Protein AF-A0A382QCU6-F1 (afdb_monomer_lite)

Foldseek 3Di:
DKAKAWEWEDAPNATATWIKMKDDQDDVLVVQLCVVVVVQDDPPPDSHHYGHDAPQVNLVSSCVSPVLMAMEGELQLDLHRHQLHVPRHDLDVCSRNPPCVLSHLAYENPLQGDPLLQVLAVNRVNHHYFYAQPDPDPLSHPLKGWDAPWPPHSVTVSCCSNVLACNGRQEMEHADNLQPQQNFKADVVVPGGDQLVVCVVVVQADPVPRDGIRHGSNNSSVVSGPHDRPPDPPDVSHHDYAYFDFLLQLLCLLQVHHSPDPNSVVLVVLCCVQPNDRCCVLPPDALVVSVVSVRNSSSQSSVCRRVVVWDWAGHRDRHGIDIHSDDPVRNVD

Organism: NCBI:txid408172

Secondary structure (DSSP, 8-state):
-EEEEEEEEEETTEEEEEEEEEE-SSHHHHHHHHHHHHTTS-SSS-SS-EES--HHHHHHHHHHH-TT-EEEE-STTSSSSSTT-TTT--SSSHHHHGGGGGG--EEE--TT--HHHHTTSGGGTTSEEE-----SSGGGTTSSEEEE-S-SSHHHHHHHHHHT-TTTEEEEEE--GGGSTTSBEEEGGGTEEE-HHHHHHTTTB-TTT-PBPBP-HHHHHHHH-SS-TT-----TTSPEEEE---HHHHHHHHHTS-TTSHHHHHHHHHHHHHH-SHHHHHHTS-HHHHHHTT-HHHHHHHHHHHTT--EEE--BTTB--EEESS-TTGGG-

InterPro domains:
  IPR016195 Polymerase/histidinol phosphatase-like [SSF89550] (18-165)
  IPR059260 EndoQ-like [cd19067] (1-323)
  IPR060064 MJ0043, C-terminal domain [PF27218] (246-308)

pLDDT: mean 94.83, std 6.78, range [52.88, 98.81]

Structure (mmCIF, N/CA/C/O backbone):
data_AF-A0A382QCU6-F1
#
_entry.id   AF-A0A382QCU6-F1
#
loop_
_atom_site.group_PDB
_atom_site.id
_atom_site.type_symbol
_atom_site.label_atom_id
_atom_site.label_alt_id
_atom_site.label_comp_id
_atom_site.label_asym_id
_atom_site.label_entity_id
_atom_site.label_seq_id
_atom_site.pdbx_PDB_ins_code
_atom_site.Cartn_x
_atom_site.Cartn_y
_atom_site.Cartn_z
_atom_site.occupancy
_atom_site.B_iso_or_equiv
_atom_site.au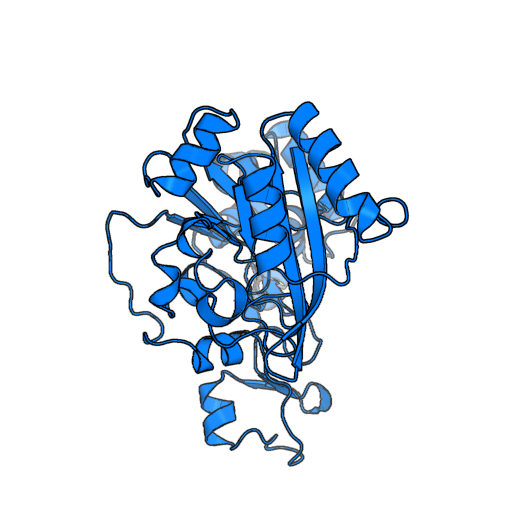th_seq_id
_atom_site.auth_comp_id
_atom_site.auth_asym_id
_atom_site.auth_atom_id
_atom_site.pdbx_PDB_model_num
ATOM 1 N N . LEU A 1 1 ? 15.974 8.313 -6.034 1.00 90.94 1 LEU A N 1
ATOM 2 C CA . LEU A 1 1 ? 14.940 9.229 -6.590 1.00 90.94 1 LEU A CA 1
ATOM 3 C C . LEU A 1 1 ? 13.746 8.395 -7.012 1.00 90.94 1 LEU A C 1
ATOM 5 O O . LEU A 1 1 ? 13.994 7.384 -7.648 1.00 90.94 1 LEU A O 1
ATOM 9 N N . SER A 1 2 ? 12.511 8.751 -6.655 1.00 94.81 2 SER A N 1
ATOM 10 C CA . SER A 1 2 ? 11.329 7.913 -6.911 1.00 94.81 2 SER A CA 1
ATOM 11 C C . SER A 1 2 ? 10.215 8.658 -7.645 1.00 94.81 2 SER A C 1
ATOM 13 O O . SER A 1 2 ? 10.068 9.872 -7.496 1.00 94.81 2 SER A O 1
ATOM 15 N N . VAL A 1 3 ? 9.426 7.923 -8.430 1.00 96.31 3 VAL A N 1
ATOM 16 C CA . VAL A 1 3 ? 8.219 8.426 -9.097 1.00 96.31 3 VAL A CA 1
ATOM 17 C C . VAL A 1 3 ? 7.232 7.283 -9.332 1.00 96.31 3 VAL A C 1
ATOM 19 O O . VAL A 1 3 ? 7.637 6.163 -9.632 1.00 96.31 3 VAL A O 1
ATOM 22 N N . GLU A 1 4 ? 5.937 7.559 -9.207 1.00 97.69 4 GLU A N 1
ATOM 23 C CA . GLU A 1 4 ? 4.886 6.673 -9.713 1.00 97.69 4 GLU A CA 1
ATOM 24 C C . GLU A 1 4 ? 4.562 7.081 -11.156 1.00 97.69 4 GLU A C 1
ATOM 26 O O . GLU A 1 4 ? 4.406 8.267 -11.445 1.00 97.69 4 GLU A O 1
ATOM 31 N N . ILE A 1 5 ? 4.452 6.119 -12.071 1.00 98.25 5 ILE A N 1
ATOM 32 C CA . ILE A 1 5 ? 4.122 6.347 -13.484 1.00 98.25 5 ILE A CA 1
ATOM 33 C C . ILE A 1 5 ? 2.819 5.623 -13.805 1.00 98.25 5 ILE A C 1
ATOM 35 O O . ILE A 1 5 ? 2.670 4.437 -13.509 1.00 98.25 5 ILE A O 1
ATOM 39 N N . SER A 1 6 ? 1.876 6.333 -14.430 1.00 98.12 6 SER A N 1
ATOM 40 C CA . SER A 1 6 ? 0.593 5.769 -14.849 1.00 98.12 6 SER A CA 1
ATOM 41 C C . SER A 1 6 ? 0.655 5.308 -16.303 1.00 98.12 6 SER A C 1
ATOM 43 O O . SER A 1 6 ? 0.677 6.124 -17.224 1.00 98.12 6 SER A O 1
ATOM 45 N N . SER A 1 7 ? 0.659 3.995 -16.518 1.00 98.31 7 SER A N 1
ATOM 46 C CA . SER A 1 7 ? 0.635 3.372 -17.841 1.00 98.31 7 SER A CA 1
ATOM 47 C C . SER A 1 7 ? -0.803 3.076 -18.269 1.00 98.31 7 SER A C 1
ATOM 49 O O . SER A 1 7 ? -1.508 2.311 -17.606 1.00 98.31 7 SER A O 1
ATOM 51 N N . ILE A 1 8 ? -1.242 3.646 -19.396 1.00 97.81 8 ILE A N 1
ATOM 52 C CA . ILE A 1 8 ? -2.561 3.391 -19.999 1.00 97.81 8 ILE A CA 1
ATOM 53 C C . ILE A 1 8 ? -2.383 2.952 -21.452 1.00 97.81 8 ILE A C 1
ATOM 55 O O . ILE A 1 8 ? -2.076 3.762 -22.319 1.00 97.81 8 ILE A O 1
ATOM 59 N N . TYR A 1 9 ? -2.628 1.679 -21.743 1.00 97.94 9 TYR A N 1
ATOM 60 C CA . TYR A 1 9 ? -2.309 1.073 -23.042 1.00 97.94 9 TYR A CA 1
ATOM 61 C C . TYR A 1 9 ? -3.297 -0.047 -23.394 1.00 97.94 9 TYR A C 1
ATOM 63 O O . TYR A 1 9 ? -4.162 -0.401 -22.591 1.00 97.94 9 TYR A O 1
ATOM 71 N N . LYS A 1 10 ? -3.224 -0.592 -24.613 1.00 97.69 10 LYS A N 1
ATOM 72 C CA . LYS A 1 10 ? -4.001 -1.778 -25.011 1.00 97.69 10 LYS A CA 1
ATOM 73 C C . LYS A 1 10 ? -3.097 -3.006 -25.016 1.00 97.69 10 LYS A C 1
ATOM 75 O O . LYS A 1 10 ? -2.065 -2.974 -25.670 1.00 97.69 10 LYS A O 1
ATOM 80 N N . LYS A 1 11 ? -3.520 -4.082 -24.349 1.00 97.69 11 LYS A N 1
ATOM 81 C CA . LYS A 1 11 ? -2.845 -5.392 -24.356 1.00 97.69 11 LYS A CA 1
ATOM 82 C C . LYS A 1 11 ? -3.868 -6.503 -24.136 1.00 97.69 11 LYS A C 1
ATOM 84 O O . LYS A 1 11 ? -4.747 -6.360 -23.279 1.00 97.69 11 LYS A O 1
ATOM 89 N N . ASN A 1 12 ? -3.757 -7.593 -24.896 1.00 94.75 12 ASN A N 1
ATOM 90 C CA . ASN A 1 12 ? -4.697 -8.726 -24.886 1.00 94.75 12 ASN A CA 1
ATOM 91 C C . ASN A 1 12 ? -6.157 -8.264 -25.080 1.00 94.75 12 ASN A C 1
ATOM 93 O O . ASN A 1 12 ? -7.021 -8.537 -24.248 1.00 94.75 12 ASN A O 1
ATOM 97 N N . ASP A 1 13 ? -6.392 -7.458 -26.125 1.00 94.69 13 ASP A N 1
ATOM 98 C CA . ASP A 1 13 ? -7.697 -6.894 -26.522 1.00 94.69 13 ASP A CA 1
ATOM 99 C C . ASP A 1 13 ? -8.431 -6.050 -25.464 1.00 94.69 13 ASP A C 1
ATOM 101 O O . ASP A 1 13 ? -9.613 -5.726 -25.603 1.00 94.69 13 ASP A O 1
ATOM 105 N N . ARG A 1 14 ? -7.729 -5.627 -24.407 1.00 95.94 14 ARG A N 1
ATOM 106 C CA . ARG A 1 14 ? -8.284 -4.811 -23.323 1.00 95.94 14 ARG A CA 1
ATOM 107 C C . ARG A 1 14 ? -7.456 -3.556 -23.107 1.00 95.94 14 ARG A C 1
ATOM 109 O O . ARG A 1 14 ? -6.234 -3.566 -23.235 1.00 95.94 14 ARG A O 1
ATOM 116 N N . THR A 1 15 ? -8.124 -2.472 -22.721 1.00 97.69 15 THR A N 1
ATOM 117 C CA . THR A 1 15 ? -7.437 -1.300 -22.172 1.00 97.69 15 THR A CA 1
ATOM 118 C C . THR A 1 15 ? -6.949 -1.631 -20.766 1.00 97.69 15 THR A C 1
ATOM 120 O O . THR A 1 15 ? -7.753 -1.900 -19.869 1.00 97.69 15 THR A O 1
ATOM 123 N N . ARG A 1 16 ? -5.634 -1.591 -20.583 1.00 97.88 16 ARG A N 1
ATOM 124 C CA . ARG A 1 16 ? -4.932 -1.801 -19.323 1.00 97.88 16 ARG A CA 1
ATOM 125 C C . ARG A 1 16 ? -4.588 -0.454 -18.712 1.00 97.88 16 ARG A C 1
ATOM 127 O O . ARG A 1 16 ? -4.294 0.509 -19.419 1.00 97.88 16 ARG A O 1
ATOM 134 N N . LYS A 1 17 ? -4.687 -0.391 -17.391 1.00 98.25 17 LYS A N 1
ATOM 135 C CA . LYS A 1 17 ? -4.270 0.761 -16.596 1.00 98.25 17 LYS A CA 1
ATOM 136 C C . LYS A 1 17 ? -3.516 0.214 -15.406 1.00 98.25 17 LYS A C 1
ATOM 138 O O . LYS A 1 17 ? -4.120 -0.528 -14.630 1.00 98.25 17 LYS A O 1
ATOM 143 N N . VAL A 1 18 ? -2.237 0.543 -15.311 1.00 98.56 18 VAL A N 1
ATOM 144 C CA . VAL A 1 18 ? -1.327 0.015 -14.292 1.00 98.56 18 VAL A CA 1
ATOM 145 C C . VAL A 1 18 ? -0.409 1.140 -13.850 1.00 98.56 18 VAL A C 1
ATOM 147 O O . VAL A 1 18 ? 0.123 1.871 -14.685 1.00 98.56 18 VAL A O 1
ATOM 150 N N . HIS A 1 19 ? -0.247 1.296 -12.548 1.00 98.75 19 HIS A N 1
ATOM 151 C CA . HIS A 1 19 ? 0.754 2.172 -11.973 1.00 98.75 19 HIS A CA 1
ATOM 152 C C . HIS A 1 19 ? 1.990 1.374 -11.581 1.00 98.75 19 HIS A C 1
ATOM 154 O O . HIS A 1 19 ? 1.895 0.240 -11.112 1.00 98.75 19 HIS A O 1
ATOM 160 N N . ASN A 1 20 ? 3.153 1.985 -11.777 1.00 98.69 20 ASN A N 1
ATOM 161 C CA . ASN A 1 20 ? 4.432 1.407 -11.397 1.00 98.69 20 ASN A CA 1
ATOM 162 C C . ASN A 1 20 ? 5.260 2.467 -10.677 1.00 98.69 20 ASN A C 1
ATOM 164 O O . ASN A 1 20 ? 5.359 3.601 -11.149 1.00 98.69 20 ASN A O 1
ATOM 168 N N . VAL A 1 21 ? 5.858 2.095 -9.551 1.00 98.62 21 VAL A N 1
ATOM 169 C CA . VAL A 1 21 ? 6.850 2.905 -8.852 1.00 98.62 21 VAL A CA 1
ATOM 170 C C . VAL A 1 21 ? 8.221 2.588 -9.436 1.00 98.62 21 VAL A C 1
ATOM 172 O O . VAL A 1 21 ? 8.634 1.431 -9.508 1.00 98.62 21 VAL A O 1
ATOM 175 N N . VAL A 1 22 ? 8.930 3.634 -9.846 1.00 98.56 22 VAL A N 1
ATOM 176 C CA . VAL A 1 22 ? 10.298 3.563 -10.360 1.00 98.56 22 VAL A CA 1
ATOM 177 C C . VAL A 1 22 ? 11.202 4.314 -9.401 1.00 98.56 22 VAL A C 1
ATOM 179 O O . VAL A 1 22 ? 10.963 5.488 -9.110 1.00 98.56 22 VAL A O 1
ATOM 182 N N . ILE A 1 23 ? 12.246 3.647 -8.913 1.00 98.50 23 ILE A N 1
ATOM 183 C CA . ILE A 1 23 ? 13.249 4.228 -8.025 1.00 98.50 23 ILE A CA 1
ATOM 184 C C . ILE A 1 23 ? 14.625 4.063 -8.670 1.00 98.50 23 ILE A C 1
ATOM 186 O O . ILE A 1 23 ? 15.022 2.963 -9.042 1.00 98.50 23 ILE A O 1
ATOM 190 N N . LEU A 1 24 ? 15.343 5.177 -8.800 1.00 98.12 24 LEU A N 1
ATOM 191 C CA . LEU A 1 24 ? 16.647 5.276 -9.454 1.00 98.12 24 LEU A CA 1
ATOM 192 C C . LEU A 1 24 ? 17.756 5.639 -8.454 1.00 98.12 24 LEU A C 1
ATOM 194 O O . LEU A 1 24 ? 17.479 6.380 -7.493 1.00 98.12 24 LEU A O 1
ATOM 198 N N . PRO A 1 25 ? 19.001 5.184 -8.705 1.00 96.94 25 PRO A N 1
ATOM 199 C CA . PRO A 1 25 ? 20.131 5.368 -7.792 1.00 96.94 25 PRO A CA 1
ATOM 200 C C . PRO A 1 25 ? 20.579 6.828 -7.669 1.00 96.94 25 PRO A C 1
ATOM 202 O O . PRO A 1 25 ? 20.972 7.262 -6.588 1.00 96.94 25 PRO A O 1
ATOM 205 N N . ASP A 1 26 ? 20.495 7.602 -8.752 1.00 97.50 26 ASP A N 1
ATOM 206 C CA . ASP A 1 26 ? 21.058 8.949 -8.825 1.00 97.50 26 ASP A CA 1
ATOM 207 C C . ASP A 1 26 ? 20.333 9.853 -9.838 1.00 97.50 26 ASP A C 1
ATOM 209 O O . ASP A 1 26 ? 19.441 9.428 -10.578 1.00 97.50 26 ASP A O 1
ATOM 213 N N . PHE A 1 27 ? 20.707 11.136 -9.840 1.00 98.06 27 PHE A N 1
ATOM 214 C CA . PHE A 1 27 ? 20.116 12.154 -10.712 1.00 98.06 27 PHE A CA 1
ATOM 215 C C . PHE A 1 27 ? 20.464 11.973 -12.190 1.00 98.06 27 PHE A C 1
ATOM 217 O O . PHE A 1 27 ? 19.637 12.315 -13.029 1.00 98.06 27 PHE A O 1
ATOM 224 N N . ALA A 1 28 ? 21.626 11.407 -12.527 1.00 98.19 28 ALA A N 1
ATOM 225 C CA . ALA A 1 28 ? 21.997 11.194 -13.925 1.00 98.19 28 ALA A CA 1
ATOM 226 C C . ALA A 1 28 ? 21.077 10.150 -14.575 1.00 98.19 28 ALA A C 1
ATOM 228 O O . ALA A 1 28 ? 20.583 10.358 -15.683 1.00 98.19 28 ALA A O 1
ATOM 229 N N . ALA A 1 29 ? 20.772 9.072 -13.848 1.00 98.19 29 ALA A N 1
ATOM 230 C CA . ALA A 1 29 ? 19.781 8.088 -14.261 1.00 98.19 29 ALA A CA 1
ATOM 231 C C . ALA A 1 29 ? 18.377 8.707 -14.396 1.00 98.19 29 ALA A C 1
ATOM 233 O O . ALA A 1 29 ? 17.651 8.400 -15.341 1.00 98.19 29 ALA A O 1
ATOM 234 N N . ALA A 1 30 ? 17.991 9.603 -13.481 1.00 97.94 30 ALA A N 1
ATOM 235 C CA . ALA A 1 30 ? 16.699 10.288 -13.552 1.00 97.94 30 ALA A CA 1
ATOM 236 C C . ALA A 1 30 ? 16.593 11.230 -14.760 1.00 97.94 30 ALA A C 1
ATOM 238 O O . ALA A 1 30 ? 15.568 11.232 -15.441 1.00 97.94 30 ALA A O 1
ATOM 239 N N . ASP A 1 31 ? 17.643 11.992 -15.061 1.00 98.12 31 ASP A N 1
ATOM 240 C CA . ASP A 1 31 ? 17.690 12.879 -16.226 1.00 98.12 31 ASP A CA 1
ATOM 241 C C . ASP A 1 31 ? 17.604 12.093 -17.537 1.00 98.12 31 ASP A C 1
ATOM 243 O O . ASP A 1 31 ? 16.861 12.465 -18.452 1.00 98.12 31 ASP A O 1
ATOM 247 N N . GLU A 1 32 ? 18.311 10.967 -17.613 1.00 98.31 32 GLU A N 1
ATOM 248 C CA . GLU A 1 32 ? 18.272 10.087 -18.774 1.00 98.31 32 GLU A CA 1
ATOM 249 C C . GLU A 1 32 ? 16.888 9.438 -18.953 1.00 98.31 32 GLU A C 1
ATOM 251 O O . GLU A 1 32 ? 16.332 9.475 -20.057 1.00 98.31 32 GLU A O 1
ATOM 256 N N . LEU A 1 33 ? 16.266 8.936 -17.877 1.00 98.12 33 LEU A N 1
ATOM 257 C CA . LEU A 1 33 ? 14.897 8.412 -17.939 1.00 98.12 33 LEU A CA 1
ATOM 258 C C . LEU A 1 33 ? 13.893 9.503 -18.350 1.00 98.12 33 LEU A C 1
ATOM 260 O O . LEU A 1 33 ? 13.030 9.261 -19.196 1.00 98.12 33 LEU A O 1
ATOM 264 N N . ASN A 1 34 ? 14.030 10.723 -17.823 1.00 97.75 34 ASN A N 1
ATOM 265 C CA . ASN A 1 34 ? 13.195 11.863 -18.212 1.00 97.75 34 ASN A CA 1
ATOM 266 C C . ASN A 1 34 ? 13.318 12.177 -19.707 1.00 97.75 34 ASN A C 1
ATOM 268 O O . ASN A 1 34 ? 12.312 12.434 -20.372 1.00 97.75 34 ASN A O 1
ATOM 272 N N . ARG A 1 35 ? 14.533 12.134 -20.265 1.00 98.00 35 ARG A N 1
ATOM 273 C CA . ARG A 1 35 ? 14.768 12.350 -21.699 1.00 98.00 35 ARG A CA 1
ATOM 274 C C . ARG A 1 35 ? 14.094 11.268 -22.545 1.00 98.00 35 ARG A C 1
ATOM 276 O O . ARG A 1 35 ? 13.441 11.592 -23.537 1.00 98.00 35 ARG A O 1
ATOM 283 N N . ARG A 1 36 ? 14.234 10.001 -22.143 1.00 98.06 36 ARG A N 1
ATOM 284 C CA . ARG A 1 36 ? 13.631 8.829 -22.799 1.00 98.06 36 ARG A CA 1
ATOM 285 C C . ARG A 1 36 ? 12.102 8.905 -22.800 1.00 98.06 36 ARG A C 1
ATOM 287 O O . ARG A 1 36 ? 11.485 8.846 -23.860 1.00 98.06 36 ARG A O 1
ATOM 294 N N . LEU A 1 37 ? 11.493 9.084 -21.627 1.00 97.94 37 LEU A N 1
ATOM 295 C CA . LEU A 1 37 ? 10.035 9.120 -21.478 1.00 97.94 37 LEU A CA 1
ATOM 296 C C . LEU A 1 37 ? 9.420 10.415 -22.030 1.00 97.94 37 LEU A C 1
ATOM 298 O O . LEU A 1 37 ? 8.297 10.398 -22.533 1.00 97.94 37 LEU A O 1
ATOM 302 N N . GLY A 1 38 ? 10.162 11.525 -22.014 1.00 97.31 38 GLY A N 1
ATOM 303 C CA . GLY A 1 38 ? 9.729 12.804 -22.581 1.00 97.31 38 GLY A CA 1
ATOM 304 C C . GLY A 1 38 ? 9.587 12.788 -24.104 1.00 97.31 38 GLY A C 1
ATOM 305 O O . GLY A 1 38 ? 8.870 13.619 -24.658 1.00 97.31 38 GLY A O 1
ATOM 306 N N . ALA A 1 39 ? 10.223 11.829 -24.786 1.00 96.19 39 ALA A N 1
ATOM 307 C CA . ALA A 1 39 ? 10.002 11.576 -26.209 1.00 96.19 39 ALA A CA 1
ATOM 308 C C . ALA A 1 39 ? 8.693 10.807 -26.488 1.00 96.19 39 ALA A C 1
ATOM 310 O O . ALA A 1 39 ? 8.225 10.799 -27.624 1.00 96.19 39 ALA A O 1
ATOM 311 N N . ILE A 1 40 ? 8.106 10.173 -25.466 1.00 96.12 40 ILE A N 1
ATOM 312 C CA . ILE A 1 40 ? 6.897 9.340 -25.570 1.00 96.12 40 ILE A CA 1
ATOM 313 C C . ILE A 1 40 ? 5.653 10.132 -25.154 1.00 96.12 40 ILE A C 1
ATOM 315 O O . ILE A 1 40 ? 4.604 10.024 -25.790 1.00 96.12 40 ILE A O 1
ATOM 319 N N . GLY A 1 41 ? 5.745 10.934 -24.091 1.00 94.94 41 GLY A N 1
ATOM 320 C CA . GLY A 1 41 ? 4.598 11.661 -23.558 1.00 94.94 41 GLY A CA 1
ATOM 321 C C . GLY A 1 41 ? 4.960 12.881 -22.720 1.00 94.94 41 GLY A C 1
ATOM 322 O O . GLY A 1 41 ? 6.123 13.224 -22.515 1.00 94.94 41 GLY A O 1
ATOM 323 N N . ASN A 1 42 ? 3.926 13.573 -22.241 1.00 94.88 42 ASN A N 1
ATOM 324 C CA . ASN A 1 42 ? 4.097 14.786 -21.453 1.00 94.88 42 ASN A CA 1
ATOM 325 C C . ASN A 1 42 ? 4.406 14.457 -19.988 1.00 94.88 42 ASN A C 1
ATOM 327 O O . ASN A 1 42 ? 3.529 14.014 -19.251 1.00 94.88 42 ASN A O 1
ATOM 331 N N . LEU A 1 43 ? 5.633 14.750 -19.559 1.00 96.00 43 LEU A N 1
ATOM 332 C CA . LEU A 1 43 ? 6.066 14.563 -18.171 1.00 96.00 43 LEU A CA 1
ATOM 333 C C . LEU A 1 43 ? 5.815 15.781 -17.271 1.00 96.00 43 LEU A C 1
ATOM 335 O O . LEU A 1 43 ? 6.025 15.706 -16.069 1.00 96.00 43 LEU A O 1
ATOM 339 N N . LYS A 1 44 ? 5.422 16.930 -17.838 1.00 93.38 44 LYS A N 1
ATOM 340 C CA . LYS A 1 44 ? 5.397 18.220 -17.122 1.00 93.38 44 LYS A CA 1
ATOM 341 C C . LYS A 1 44 ? 4.026 18.600 -16.565 1.00 93.38 44 LYS A C 1
ATOM 343 O O . LYS A 1 44 ? 3.931 19.581 -15.835 1.00 93.38 44 LYS A O 1
ATOM 348 N N . SER A 1 45 ? 2.962 17.901 -16.957 1.00 89.75 45 SER A N 1
ATOM 349 C CA . SER A 1 45 ? 1.588 18.265 -16.584 1.00 89.75 45 SER A CA 1
ATOM 350 C C . SER A 1 45 ? 1.144 17.744 -15.221 1.00 89.75 45 SER A C 1
ATOM 352 O O . SER A 1 45 ? 0.199 18.292 -14.664 1.00 89.75 45 SER A O 1
ATOM 354 N N . ASP A 1 46 ? 1.775 16.686 -14.711 1.00 92.69 46 ASP A N 1
ATOM 355 C CA . ASP A 1 46 ? 1.373 15.994 -13.484 1.00 92.69 46 ASP A CA 1
ATOM 356 C C . ASP A 1 46 ? 2.615 15.411 -12.787 1.00 92.69 46 ASP A C 1
ATOM 358 O O . ASP A 1 46 ? 3.586 15.063 -13.459 1.00 92.69 46 ASP A O 1
ATOM 362 N N . GLY A 1 47 ? 2.588 15.311 -11.454 1.00 93.44 47 GLY A N 1
ATOM 363 C CA . GLY A 1 47 ? 3.653 14.670 -10.673 1.00 93.44 47 GLY A CA 1
ATOM 364 C C . GLY A 1 47 ? 3.718 13.152 -10.877 1.00 93.44 47 GLY A C 1
ATOM 365 O O . GLY A 1 47 ? 4.783 12.564 -10.707 1.00 93.44 47 GLY A O 1
ATOM 366 N N . ARG A 1 48 ? 2.604 12.536 -11.294 1.00 96.62 48 ARG A N 1
ATOM 367 C CA . ARG A 1 48 ? 2.540 11.177 -11.836 1.00 96.62 48 ARG A CA 1
ATOM 368 C C . ARG A 1 48 ? 2.284 11.268 -13.342 1.00 96.62 48 ARG A C 1
ATOM 370 O O . ARG A 1 48 ? 1.132 11.434 -13.755 1.00 96.62 48 ARG A O 1
ATOM 377 N N . PRO A 1 49 ? 3.318 11.165 -14.193 1.00 96.50 49 PRO A N 1
ATOM 378 C CA . PRO A 1 49 ? 3.121 11.229 -15.632 1.00 96.50 49 PRO A CA 1
ATOM 379 C C . PRO A 1 49 ? 2.213 10.088 -16.104 1.00 96.50 49 PRO A C 1
ATOM 381 O O . PRO A 1 49 ? 2.349 8.938 -15.678 1.00 96.50 49 PRO A O 1
ATOM 384 N N . ILE A 1 50 ? 1.280 10.423 -16.996 1.00 97.44 50 ILE A N 1
ATOM 385 C CA . ILE A 1 50 ? 0.353 9.472 -17.612 1.00 97.44 50 ILE A CA 1
ATOM 386 C C . ILE A 1 50 ? 0.833 9.205 -19.032 1.00 97.44 50 ILE A C 1
ATOM 388 O O . ILE A 1 50 ? 0.828 10.105 -19.875 1.00 97.44 50 ILE A O 1
ATOM 392 N N . LEU A 1 51 ? 1.246 7.970 -19.298 1.00 97.69 51 LEU A N 1
ATOM 393 C CA . LEU A 1 51 ? 1.874 7.575 -20.550 1.00 97.69 51 LEU A CA 1
ATOM 394 C C . LEU A 1 51 ? 1.055 6.498 -21.259 1.00 97.69 51 LEU A C 1
ATOM 396 O O . LEU A 1 51 ? 0.575 5.539 -20.651 1.00 97.69 51 LEU A O 1
ATOM 400 N N . GLY A 1 52 ? 0.945 6.645 -22.579 1.00 96.94 52 GLY A N 1
ATOM 401 C CA . GLY A 1 52 ? 0.386 5.647 -23.489 1.00 96.94 52 GLY A CA 1
ATOM 402 C C . GLY A 1 52 ? 1.333 4.470 -23.733 1.00 96.94 52 GLY A C 1
ATOM 403 O O . GLY A 1 52 ? 1.564 4.126 -24.886 1.00 96.94 52 GLY A O 1
ATOM 404 N N . LEU A 1 53 ? 1.949 3.940 -22.677 1.00 97.75 53 LEU A N 1
ATOM 405 C CA . LEU A 1 53 ? 3.110 3.051 -22.729 1.00 97.75 53 LEU A CA 1
ATOM 406 C C . LEU A 1 53 ? 2.825 1.755 -21.967 1.00 97.75 53 LEU A C 1
ATOM 408 O O . LEU A 1 53 ? 2.313 1.814 -20.845 1.00 97.75 53 LEU A O 1
ATOM 412 N N . ASP A 1 54 ? 3.159 0.611 -22.569 1.00 98.31 54 ASP A N 1
ATOM 413 C CA . ASP A 1 54 ? 3.060 -0.704 -21.929 1.00 98.31 54 ASP A CA 1
ATOM 414 C C . ASP A 1 54 ? 3.940 -0.767 -20.670 1.00 98.31 54 ASP A C 1
ATOM 416 O O . ASP A 1 54 ? 5.004 -0.152 -20.606 1.00 98.31 54 ASP A O 1
ATOM 420 N N . SER A 1 55 ? 3.499 -1.480 -19.632 1.00 98.62 55 SER A N 1
ATOM 421 C CA . SER A 1 55 ? 4.276 -1.598 -18.390 1.00 98.62 55 SER A CA 1
ATOM 422 C C . SER A 1 55 ? 5.556 -2.415 -18.575 1.00 98.62 55 SER A C 1
ATOM 424 O O . SER A 1 55 ? 6.543 -2.129 -17.900 1.00 98.62 55 SER A O 1
ATOM 426 N N . LYS A 1 56 ? 5.559 -3.382 -19.502 1.00 98.62 56 LYS A N 1
ATOM 427 C CA . LYS A 1 56 ? 6.759 -4.112 -19.918 1.00 98.62 56 LYS A CA 1
ATOM 428 C C . LYS A 1 56 ? 7.742 -3.182 -20.628 1.00 98.62 56 LYS A C 1
ATOM 430 O O . LYS A 1 56 ? 8.895 -3.129 -20.221 1.00 98.62 56 LYS A O 1
ATOM 435 N N . ASP A 1 57 ? 7.277 -2.399 -21.602 1.00 98.69 57 ASP A N 1
ATOM 436 C CA . ASP A 1 57 ? 8.122 -1.442 -22.334 1.00 98.69 57 ASP A CA 1
ATOM 437 C C . ASP A 1 57 ? 8.694 -0.372 -21.391 1.00 98.69 57 ASP A C 1
ATOM 439 O O . ASP A 1 57 ? 9.849 0.028 -21.509 1.00 98.69 57 ASP A O 1
ATOM 443 N N . LEU A 1 58 ? 7.905 0.081 -20.407 1.00 98.81 58 LEU A N 1
ATOM 444 C CA . LEU A 1 58 ? 8.395 0.980 -19.363 1.00 98.81 58 LEU A CA 1
ATOM 445 C C . LEU A 1 58 ? 9.527 0.332 -18.550 1.00 98.81 58 LEU A C 1
ATOM 447 O O . LEU A 1 58 ? 10.543 0.984 -18.313 1.00 98.81 58 LEU A O 1
ATOM 451 N N . LEU A 1 59 ? 9.365 -0.928 -18.134 1.00 98.81 59 LEU A N 1
ATOM 452 C CA . LEU A 1 59 ? 10.403 -1.673 -17.418 1.00 98.81 59 LEU A CA 1
ATOM 453 C C . LEU A 1 59 ? 11.660 -1.862 -18.281 1.00 98.81 59 LEU A C 1
ATOM 455 O O . LEU A 1 59 ? 12.761 -1.633 -17.788 1.00 98.81 59 LEU A O 1
ATOM 459 N N . GLU A 1 60 ? 11.511 -2.209 -19.560 1.00 98.81 60 GLU A N 1
ATOM 460 C CA . GLU A 1 60 ? 12.624 -2.315 -20.512 1.00 98.81 60 GLU A CA 1
ATOM 461 C C . GLU A 1 60 ? 13.394 -0.994 -20.611 1.00 98.81 60 GLU A C 1
ATOM 463 O O . GLU A 1 60 ? 14.611 -0.963 -20.429 1.00 98.81 60 GLU A O 1
ATOM 468 N N . ILE A 1 61 ? 12.676 0.121 -20.787 1.00 98.75 61 ILE A N 1
ATOM 469 C CA . ILE A 1 61 ? 13.269 1.460 -20.816 1.00 98.75 61 ILE A CA 1
ATOM 470 C C . ILE A 1 61 ? 14.040 1.746 -19.524 1.00 98.75 61 ILE A C 1
ATOM 472 O O . ILE A 1 61 ? 15.163 2.245 -19.580 1.00 98.75 61 ILE A O 1
ATOM 476 N N . CYS A 1 62 ? 13.459 1.438 -18.364 1.00 98.62 62 CYS A N 1
ATOM 477 C CA . CYS A 1 62 ? 14.121 1.618 -17.076 1.00 98.62 62 CYS A CA 1
ATOM 478 C C . CYS A 1 62 ? 15.412 0.787 -16.967 1.00 98.62 62 CYS A C 1
ATOM 480 O O . CYS A 1 62 ? 16.429 1.326 -16.530 1.00 98.62 62 CYS A O 1
ATOM 482 N N . LEU A 1 63 ? 15.387 -0.478 -17.398 1.00 98.56 63 LEU A N 1
ATOM 483 C CA . LEU A 1 63 ? 16.536 -1.391 -17.357 1.00 98.56 63 LEU A CA 1
ATOM 484 C C . LEU A 1 63 ? 17.665 -0.969 -18.305 1.00 98.56 63 LEU A C 1
ATOM 486 O O . LEU A 1 63 ? 18.837 -1.101 -17.962 1.00 98.56 63 LEU A O 1
ATOM 490 N N . GLU A 1 64 ? 17.331 -0.423 -19.474 1.00 98.38 64 GLU A N 1
ATOM 491 C CA . GLU A 1 64 ? 18.323 0.137 -20.398 1.00 98.38 64 GLU A CA 1
ATOM 492 C C . GLU A 1 64 ? 19.002 1.399 -19.849 1.00 98.38 64 GLU A C 1
ATOM 494 O O . GLU A 1 64 ? 20.150 1.682 -20.193 1.00 98.38 64 GLU A O 1
ATOM 499 N N . VAL A 1 65 ? 18.301 2.175 -19.014 1.00 98.12 65 VAL A N 1
ATOM 500 C CA . VAL A 1 65 ? 18.884 3.336 -18.325 1.00 98.12 65 VAL A CA 1
ATOM 501 C C . VAL A 1 65 ? 19.786 2.878 -17.177 1.00 98.12 65 VAL A C 1
ATOM 503 O O . VAL A 1 65 ? 20.896 3.393 -17.027 1.00 98.12 65 VAL A O 1
ATOM 506 N N . ARG A 1 66 ? 19.318 1.918 -16.370 1.00 97.38 66 ARG A N 1
ATOM 507 C CA . ARG A 1 66 ? 20.036 1.341 -15.227 1.00 97.38 66 ARG A CA 1
ATOM 508 C C . ARG A 1 66 ? 19.596 -0.102 -14.975 1.00 97.38 66 ARG A C 1
ATOM 510 O O . ARG A 1 66 ? 18.430 -0.358 -14.696 1.00 97.38 66 ARG A O 1
ATOM 517 N N . ASP A 1 67 ? 20.549 -1.028 -14.954 1.00 95.75 67 ASP A N 1
ATOM 518 C CA . ASP A 1 67 ? 20.332 -2.448 -14.629 1.00 95.75 67 ASP A CA 1
ATOM 519 C C . ASP A 1 67 ? 19.974 -2.686 -13.149 1.00 95.75 67 ASP A C 1
ATOM 521 O O . ASP A 1 67 ? 19.337 -3.677 -12.773 1.00 95.75 67 ASP A O 1
ATOM 525 N N . ASP A 1 68 ? 20.369 -1.753 -12.290 1.00 96.38 68 ASP A N 1
ATOM 526 C CA . ASP A 1 68 ? 20.056 -1.728 -10.872 1.00 96.38 68 ASP A CA 1
ATOM 527 C C . ASP A 1 68 ? 18.794 -0.933 -10.529 1.00 96.38 68 ASP A C 1
ATOM 529 O O . ASP A 1 68 ? 18.559 -0.715 -9.346 1.00 96.38 68 ASP A O 1
ATOM 533 N N . VAL A 1 69 ? 17.965 -0.529 -11.503 1.00 98.00 69 VAL A N 1
ATOM 534 C CA . VAL A 1 69 ? 16.680 0.143 -11.237 1.00 98.00 69 VAL A CA 1
ATOM 535 C C . VAL A 1 69 ? 15.778 -0.705 -10.333 1.00 98.00 69 VAL A C 1
ATOM 537 O O . VAL A 1 69 ? 15.651 -1.921 -10.501 1.00 98.00 69 VAL A O 1
ATOM 540 N N . LEU A 1 70 ? 15.122 -0.055 -9.373 1.00 98.44 70 LEU A N 1
ATOM 541 C CA . LEU A 1 70 ? 14.081 -0.674 -8.563 1.00 98.44 70 LEU A CA 1
ATOM 542 C C . LEU A 1 70 ? 12.718 -0.325 -9.160 1.00 98.44 70 LEU A C 1
ATOM 544 O O . LEU A 1 70 ? 12.254 0.812 -9.079 1.00 98.44 70 LEU A O 1
ATOM 548 N N . PHE A 1 71 ? 12.097 -1.327 -9.775 1.00 98.69 71 PHE A N 1
ATOM 549 C CA . PHE A 1 71 ? 10.783 -1.235 -10.396 1.00 98.69 71 PHE A CA 1
ATOM 550 C C . PHE A 1 71 ? 9.776 -2.061 -9.597 1.00 98.69 71 PHE A C 1
ATOM 552 O O . PHE A 1 71 ? 9.999 -3.250 -9.367 1.00 98.69 71 PHE A O 1
ATOM 559 N N . ILE A 1 72 ? 8.680 -1.435 -9.173 1.00 98.81 72 ILE A N 1
ATOM 560 C CA . ILE A 1 72 ? 7.677 -2.042 -8.293 1.00 98.81 72 ILE A CA 1
ATOM 561 C C . ILE A 1 72 ? 6.287 -1.786 -8.891 1.00 98.81 72 ILE A C 1
ATOM 563 O O . ILE A 1 72 ? 5.875 -0.627 -8.981 1.00 98.81 72 ILE A O 1
ATOM 567 N N . PRO A 1 73 ? 5.531 -2.822 -9.293 1.00 98.62 73 PRO A N 1
ATOM 568 C CA . PRO A 1 73 ? 4.113 -2.676 -9.601 1.00 98.62 73 PRO A CA 1
ATOM 569 C C . PRO A 1 73 ? 3.380 -2.134 -8.370 1.00 98.62 73 PRO A C 1
ATOM 571 O O . PRO A 1 73 ? 3.430 -2.748 -7.301 1.00 98.62 73 PRO A O 1
ATOM 574 N N . ALA A 1 74 ? 2.744 -0.973 -8.518 1.00 98.38 74 ALA A N 1
ATOM 575 C CA . ALA A 1 74 ? 2.130 -0.253 -7.408 1.00 98.38 74 ALA A CA 1
ATOM 576 C C . ALA A 1 74 ? 0.783 -0.884 -7.021 1.00 98.38 74 ALA A C 1
ATOM 578 O O . ALA A 1 74 ? 0.074 -1.396 -7.897 1.00 98.38 74 ALA A O 1
ATOM 579 N N . HIS A 1 75 ? 0.457 -0.827 -5.722 1.00 97.56 75 HIS A N 1
ATOM 580 C CA . HIS A 1 75 ? -0.837 -1.166 -5.109 1.00 97.56 75 HIS A CA 1
ATOM 581 C C . HIS A 1 75 ? -1.643 -2.254 -5.838 1.00 97.56 75 HIS A C 1
ATOM 583 O O . HIS A 1 75 ? -2.787 -2.034 -6.250 1.00 97.56 75 HIS A O 1
ATOM 589 N N . ILE A 1 76 ? -1.045 -3.443 -5.997 1.00 98.31 76 ILE A N 1
ATOM 590 C CA . ILE A 1 76 ? -1.370 -4.423 -7.050 1.00 98.31 76 ILE A CA 1
ATOM 591 C C . ILE A 1 76 ? -2.820 -4.934 -7.055 1.00 98.31 76 ILE A C 1
ATOM 593 O O . ILE A 1 76 ? -3.269 -5.457 -8.077 1.00 98.31 76 ILE A O 1
ATOM 597 N N . TRP A 1 77 ? -3.567 -4.739 -5.968 1.00 97.69 77 TRP A N 1
ATOM 598 C CA . TRP A 1 77 ? -4.953 -5.188 -5.807 1.00 97.69 77 TRP A CA 1
ATOM 599 C C . TRP A 1 77 ? -6.016 -4.092 -5.921 1.00 97.69 77 TRP A C 1
ATOM 601 O O . TRP A 1 77 ? -7.207 -4.417 -5.980 1.00 97.69 77 TRP A O 1
ATOM 611 N N . THR A 1 78 ? -5.633 -2.811 -5.971 1.00 94.00 78 THR A N 1
ATOM 612 C CA . THR A 1 78 ? -6.601 -1.707 -6.081 1.00 94.00 78 THR A CA 1
ATOM 613 C C . THR A 1 78 ? -7.513 -1.930 -7.300 1.00 94.00 78 THR A C 1
ATOM 615 O O . THR A 1 78 ? -7.031 -2.307 -8.370 1.00 94.00 78 THR A O 1
ATOM 618 N N . PRO A 1 79 ? -8.844 -1.713 -7.215 1.00 92.56 79 PRO A N 1
ATOM 619 C CA . PRO A 1 79 ? -9.759 -2.071 -8.307 1.00 92.56 79 PRO A CA 1
ATOM 620 C C . PRO A 1 79 ? -9.406 -1.457 -9.669 1.00 92.56 79 PRO A C 1
ATOM 622 O O . PRO A 1 79 ? -9.678 -2.055 -10.715 1.00 92.56 79 PRO A O 1
ATOM 625 N N . HIS A 1 80 ? -8.806 -0.268 -9.655 1.00 92.88 80 HIS A N 1
ATOM 626 C CA . HIS A 1 80 ? -8.351 0.472 -10.825 1.00 92.88 80 HIS A CA 1
ATOM 627 C C . HIS A 1 80 ? -6.847 0.716 -10.744 1.00 92.88 80 HIS A C 1
ATOM 629 O O . HIS A 1 80 ? -6.313 0.844 -9.650 1.00 92.88 80 HIS A O 1
ATOM 635 N N . PHE A 1 81 ? -6.205 0.867 -11.906 1.00 97.12 81 PHE A N 1
ATOM 636 C CA . PHE A 1 81 ? -4.790 1.243 -12.017 1.00 97.12 81 PHE A CA 1
ATOM 637 C C . PHE A 1 81 ? -3.790 0.273 -11.365 1.00 97.12 81 PHE A C 1
ATOM 639 O O . PHE A 1 81 ? -2.630 0.627 -11.196 1.00 97.12 81 PHE A O 1
ATOM 646 N N . ALA A 1 82 ? -4.201 -0.962 -11.087 1.00 97.75 82 ALA A N 1
ATOM 647 C CA . ALA A 1 82 ? -3.357 -1.984 -10.487 1.00 97.75 82 ALA A CA 1
ATOM 648 C C . ALA A 1 82 ? -3.212 -3.210 -11.392 1.00 97.75 82 ALA A C 1
ATOM 650 O O . ALA A 1 82 ? -4.138 -3.564 -12.134 1.00 97.75 82 ALA A O 1
ATOM 651 N N . VAL A 1 83 ? -2.063 -3.885 -11.305 1.00 98.38 83 VAL A N 1
ATOM 652 C CA . VAL A 1 83 ? -1.738 -5.024 -12.178 1.00 98.38 83 VAL A CA 1
ATOM 653 C C . VAL A 1 83 ? -2.667 -6.222 -11.966 1.00 98.38 83 VAL A C 1
ATOM 655 O O . VAL A 1 83 ? -3.055 -6.825 -12.958 1.00 98.38 83 VAL A O 1
ATOM 658 N N . LEU A 1 84 ? -3.119 -6.516 -10.741 1.00 98.38 84 LEU A N 1
ATOM 659 C CA . LEU A 1 84 ? -4.112 -7.567 -10.445 1.00 98.38 84 LEU A CA 1
ATOM 660 C C . LEU A 1 84 ? -5.514 -6.998 -10.155 1.00 98.38 84 LEU A C 1
ATOM 662 O O . LEU A 1 84 ? -6.424 -7.736 -9.770 1.00 98.38 84 LEU A O 1
ATOM 666 N N . GLY A 1 85 ? -5.723 -5.697 -10.379 1.00 96.69 85 GLY A N 1
ATOM 667 C CA . GLY A 1 85 ? -6.986 -5.009 -10.118 1.00 96.69 85 GLY A CA 1
ATOM 668 C C . GLY A 1 85 ? -8.168 -5.578 -10.911 1.00 96.69 85 GLY A C 1
ATOM 669 O O . GLY A 1 85 ? -8.045 -5.972 -12.073 1.00 96.69 85 GLY A O 1
ATOM 670 N N . SER A 1 86 ? -9.355 -5.587 -10.304 1.00 93.81 86 SER A N 1
ATOM 671 C CA . SER A 1 86 ? -10.556 -6.217 -10.877 1.00 93.81 86 SER A CA 1
ATOM 672 C C . SER A 1 86 ? -11.104 -5.536 -12.139 1.00 93.81 86 SER A C 1
ATOM 674 O O . SER A 1 86 ? -11.783 -6.191 -12.931 1.00 93.81 86 SER A O 1
ATOM 676 N N . SER A 1 87 ? -10.817 -4.246 -12.365 1.00 92.69 87 SER A N 1
ATOM 677 C CA . SER A 1 87 ? -11.383 -3.495 -13.499 1.00 92.69 87 SER A CA 1
ATOM 678 C C . SER A 1 87 ? -10.528 -3.577 -14.768 1.00 92.69 87 SER A C 1
ATOM 680 O O . SER A 1 87 ? -11.009 -3.962 -15.836 1.00 92.69 87 SER A O 1
ATOM 682 N N . SER A 1 88 ? -9.255 -3.183 -14.667 1.00 93.06 88 SER A N 1
ATOM 683 C CA . SER A 1 88 ? -8.325 -3.052 -15.803 1.00 93.06 88 SER A CA 1
ATOM 684 C C . SER A 1 88 ? -7.067 -3.916 -15.682 1.00 93.06 88 SER A C 1
ATOM 686 O O . SER A 1 88 ? -6.248 -3.898 -16.603 1.00 93.06 88 SER A O 1
ATOM 688 N N . GLY A 1 89 ? -6.918 -4.660 -14.584 1.00 94.19 89 GLY A N 1
ATOM 689 C CA . GLY A 1 89 ? -5.768 -5.517 -14.315 1.00 94.19 89 GLY A CA 1
ATOM 690 C C . GLY A 1 89 ? -5.813 -6.851 -15.059 1.00 94.19 89 GLY A C 1
ATOM 691 O O . GLY A 1 89 ? -6.817 -7.231 -15.672 1.00 94.19 89 GLY A O 1
ATOM 692 N N . PHE A 1 90 ? -4.681 -7.534 -15.028 1.00 97.75 90 PHE A N 1
ATOM 693 C CA . PHE A 1 90 ? -4.399 -8.864 -15.552 1.00 97.75 90 PHE A CA 1
ATOM 694 C C . PHE A 1 90 ? -4.752 -9.947 -14.531 1.00 97.75 90 PHE A C 1
ATOM 696 O O . PHE A 1 90 ? -4.971 -9.645 -13.356 1.00 97.75 90 PHE A O 1
ATOM 703 N N . ASP A 1 91 ? -4.830 -11.201 -14.980 1.00 97.44 91 ASP A N 1
ATOM 704 C CA . ASP A 1 91 ? -5.024 -12.351 -14.086 1.00 97.44 91 ASP A CA 1
ATOM 705 C C . ASP A 1 91 ? -3.687 -12.901 -13.537 1.00 97.44 91 ASP A C 1
ATOM 707 O O . ASP A 1 91 ? -3.701 -13.689 -12.595 1.00 97.44 91 ASP A O 1
ATOM 711 N N . SER A 1 92 ? -2.540 -12.427 -14.045 1.00 98.06 92 SER A N 1
ATOM 712 C CA . SER A 1 92 ? -1.196 -12.708 -13.517 1.00 98.06 92 SER A CA 1
ATOM 713 C C . SER A 1 92 ? -0.203 -11.573 -13.818 1.00 98.06 92 SER A C 1
ATOM 715 O O . SER A 1 92 ? -0.451 -10.730 -14.685 1.00 98.06 92 SER A O 1
ATOM 717 N N . LEU A 1 93 ? 0.942 -11.542 -13.121 1.00 98.31 93 LEU A N 1
ATOM 718 C CA . LEU A 1 93 ? 2.024 -10.600 -13.448 1.00 98.31 93 LEU A CA 1
ATOM 719 C C . LEU A 1 93 ? 2.752 -10.998 -14.742 1.00 98.31 93 LEU A C 1
ATOM 721 O O . LEU A 1 93 ? 3.259 -10.126 -15.446 1.00 98.31 93 LEU A O 1
ATOM 725 N N . GLU A 1 94 ? 2.764 -12.289 -15.079 1.00 98.12 94 GLU A N 1
ATOM 726 C CA . GLU A 1 94 ? 3.317 -12.839 -16.320 1.00 98.12 94 GLU A CA 1
ATOM 727 C C . GLU A 1 94 ? 2.646 -12.240 -17.556 1.00 98.12 94 GLU A C 1
ATOM 729 O O . GLU A 1 94 ? 3.334 -11.901 -18.512 1.00 98.12 94 GLU A O 1
ATOM 734 N N . GLU A 1 95 ? 1.324 -12.039 -17.538 1.00 98.19 95 GLU A N 1
ATOM 735 C CA . GLU A 1 95 ? 0.625 -11.376 -18.649 1.00 98.19 95 GLU A CA 1
ATOM 736 C C . GLU A 1 95 ? 1.039 -9.905 -18.824 1.00 98.19 95 GLU A C 1
ATOM 738 O O . GLU A 1 95 ? 0.923 -9.352 -19.920 1.00 98.19 95 GLU A O 1
ATOM 743 N N . CYS A 1 96 ? 1.469 -9.254 -17.741 1.00 98.50 96 CYS A N 1
ATOM 744 C CA . CYS A 1 96 ? 1.842 -7.845 -17.744 1.00 98.50 96 CYS A CA 1
ATOM 745 C C . CYS A 1 96 ? 3.290 -7.657 -18.204 1.00 98.50 96 CYS A C 1
ATOM 747 O O . CYS A 1 96 ? 3.531 -6.901 -19.142 1.00 98.50 96 CYS A O 1
ATOM 749 N N . PHE A 1 97 ? 4.231 -8.361 -17.570 1.00 98.56 97 PHE A N 1
ATOM 750 C CA . PHE A 1 97 ? 5.672 -8.129 -17.721 1.00 98.56 97 PHE A CA 1
ATOM 751 C C . PHE A 1 97 ? 6.405 -9.192 -18.542 1.00 98.56 97 PHE A C 1
ATOM 753 O O . PHE A 1 97 ? 7.555 -8.969 -18.913 1.00 98.56 97 PHE A O 1
ATOM 760 N N . GLU A 1 98 ? 5.752 -10.316 -18.848 1.00 98.50 98 GLU A N 1
ATOM 761 C CA . GLU A 1 98 ? 6.283 -11.383 -19.702 1.00 98.50 98 GLU A CA 1
ATOM 762 C C . GLU A 1 98 ? 7.705 -11.812 -19.278 1.00 98.50 98 GLU A C 1
ATOM 764 O O . GLU A 1 98 ? 7.952 -12.086 -18.101 1.00 98.50 98 GLU A O 1
ATOM 769 N N . GLU A 1 99 ? 8.653 -11.868 -20.212 1.00 98.44 99 GLU A N 1
ATOM 770 C CA . GLU A 1 99 ? 10.040 -12.264 -19.975 1.00 98.44 99 GLU A CA 1
ATOM 771 C C . GLU A 1 99 ? 10.826 -11.303 -19.077 1.00 98.44 99 GLU A C 1
ATOM 773 O O . GLU A 1 99 ? 11.877 -11.692 -18.573 1.00 98.44 99 GLU A O 1
ATOM 778 N N . LEU A 1 100 ? 10.332 -10.079 -18.845 1.00 98.62 100 LEU A N 1
ATOM 779 C CA . LEU A 1 100 ? 10.992 -9.103 -17.974 1.00 98.62 100 LEU A CA 1
ATOM 780 C C . LEU A 1 100 ? 10.585 -9.235 -16.504 1.00 98.62 100 LEU A C 1
ATOM 782 O O . LEU A 1 100 ? 11.200 -8.614 -15.638 1.00 98.62 100 LEU A O 1
ATOM 786 N N . LEU A 1 101 ? 9.597 -10.076 -16.185 1.00 98.50 101 LEU A N 1
ATOM 787 C CA . LEU A 1 101 ? 9.151 -10.302 -14.809 1.00 98.50 101 LEU A CA 1
ATOM 788 C C . LEU A 1 101 ? 10.271 -10.688 -13.818 1.00 98.50 101 LEU A C 1
ATOM 790 O O . LEU A 1 101 ? 10.223 -10.208 -12.685 1.00 98.50 101 LEU A O 1
ATOM 794 N N . PRO A 1 102 ? 11.304 -11.477 -14.192 1.00 97.69 102 PRO A N 1
ATOM 795 C CA . PRO A 1 102 ? 12.434 -11.770 -13.307 1.00 97.69 102 PRO A CA 1
ATOM 796 C C . PRO A 1 102 ? 13.234 -10.540 -12.845 1.00 97.69 102 PRO A C 1
ATOM 798 O O . PRO A 1 102 ? 13.992 -10.649 -11.884 1.00 97.69 102 PRO A O 1
ATOM 801 N N . HIS A 1 103 ? 13.078 -9.382 -13.495 1.00 98.19 103 HIS A N 1
ATOM 802 C CA . HIS A 1 103 ? 13.736 -8.132 -13.101 1.00 98.19 103 HIS A CA 1
ATOM 803 C C . HIS A 1 103 ? 12.978 -7.351 -12.020 1.00 98.19 103 HIS A C 1
ATOM 805 O O . HIS A 1 103 ? 13.496 -6.351 -11.525 1.00 98.19 103 HIS A O 1
ATOM 811 N N . ILE A 1 104 ? 11.776 -7.789 -11.638 1.00 98.38 104 ILE A N 1
ATOM 812 C CA . ILE A 1 104 ? 10.961 -7.149 -10.602 1.00 98.38 104 ILE A CA 1
ATOM 813 C C . ILE A 1 104 ? 11.252 -7.832 -9.260 1.00 98.38 104 ILE A C 1
ATOM 815 O O . ILE A 1 104 ? 10.849 -8.980 -9.070 1.00 98.38 104 ILE A O 1
ATOM 819 N N . PRO A 1 105 ? 11.932 -7.167 -8.308 1.00 97.00 105 PRO A N 1
ATOM 820 C CA . PRO A 1 105 ? 12.249 -7.780 -7.019 1.00 97.00 105 PRO A CA 1
ATOM 821 C C . PRO A 1 105 ? 11.089 -7.698 -6.023 1.00 97.00 105 PRO A C 1
ATOM 823 O O . PRO A 1 105 ? 11.029 -8.488 -5.083 1.00 97.00 105 PRO A O 1
ATOM 826 N N . ALA A 1 106 ? 10.182 -6.737 -6.207 1.00 98.00 106 ALA A N 1
ATOM 827 C CA . ALA A 1 106 ? 9.158 -6.402 -5.234 1.00 98.00 106 ALA A CA 1
ATOM 828 C C . ALA A 1 106 ? 7.837 -5.994 -5.892 1.00 98.00 106 ALA A C 1
ATOM 830 O O . ALA A 1 106 ? 7.815 -5.480 -7.010 1.00 98.00 106 ALA A O 1
ATOM 831 N N . VAL A 1 107 ? 6.744 -6.196 -5.163 1.00 98.50 107 VAL A N 1
ATOM 832 C CA . VAL A 1 107 ? 5.390 -5.744 -5.507 1.00 98.50 107 VAL A CA 1
ATOM 833 C C . VAL A 1 107 ? 4.797 -5.009 -4.313 1.00 98.50 107 VAL A C 1
ATOM 835 O O . VAL A 1 107 ? 5.109 -5.343 -3.173 1.00 98.50 107 VAL A O 1
ATOM 838 N N . GLU A 1 108 ? 3.954 -4.014 -4.559 1.00 98.44 108 GLU A N 1
ATOM 839 C CA . GLU A 1 108 ? 3.346 -3.222 -3.490 1.00 98.44 108 GLU A CA 1
ATOM 840 C C . GLU A 1 108 ? 1.923 -3.699 -3.179 1.00 98.44 108 GLU A C 1
ATOM 842 O O . GLU A 1 108 ? 1.097 -3.822 -4.087 1.00 98.44 108 GLU A O 1
ATOM 847 N N . THR A 1 109 ? 1.619 -3.936 -1.900 1.00 93.25 109 THR A N 1
ATOM 848 C CA . THR A 1 109 ? 0.268 -4.288 -1.427 1.00 93.25 109 THR A CA 1
ATOM 849 C C . THR A 1 109 ? -0.736 -3.196 -1.803 1.00 93.25 109 THR A C 1
ATOM 851 O O . THR A 1 109 ? -1.680 -3.422 -2.571 1.00 93.25 109 THR A O 1
ATOM 854 N N . GLY A 1 110 ? -0.481 -1.993 -1.289 1.00 93.19 110 GLY A N 1
ATOM 855 C CA . GLY A 1 110 ? -1.393 -0.865 -1.245 1.00 93.19 110 GLY A CA 1
ATOM 856 C C . GLY A 1 110 ? -2.573 -1.090 -0.297 1.00 93.19 110 GLY A C 1
ATOM 857 O O . GLY A 1 110 ? -2.956 -2.214 0.011 1.00 93.19 110 GLY A O 1
ATOM 858 N N . LEU A 1 111 ? -3.257 0.011 0.007 1.00 94.88 111 LEU A N 1
ATOM 859 C CA . LEU A 1 111 ? -4.336 0.182 1.003 1.00 94.88 111 LEU A CA 1
ATOM 860 C C . LEU A 1 111 ? -5.570 -0.729 0.882 1.00 94.88 111 LEU A C 1
ATOM 862 O O . LEU A 1 111 ? -6.547 -0.555 1.609 1.00 94.88 111 LEU A O 1
ATOM 866 N N . SER A 1 112 ? -5.617 -1.591 -0.131 1.00 95.62 112 SER A N 1
ATOM 867 C CA . SER A 1 112 ? -6.744 -2.485 -0.409 1.00 95.62 112 SER A CA 1
ATOM 868 C C . SER A 1 112 ? -6.425 -3.955 -0.135 1.00 95.62 112 SER A C 1
ATOM 870 O O . SER A 1 112 ? -7.305 -4.801 -0.301 1.00 95.62 112 SER A O 1
ATOM 872 N N . SER A 1 113 ? -5.186 -4.273 0.240 1.00 96.38 113 SER A N 1
ATOM 873 C CA . SER A 1 113 ? -4.746 -5.629 0.560 1.00 96.38 113 SER A CA 1
ATOM 874 C C . SER A 1 113 ? -3.662 -5.609 1.625 1.00 96.38 113 SER A C 1
ATOM 876 O O . SER A 1 113 ? -3.003 -4.598 1.808 1.00 96.38 113 SER A O 1
ATOM 878 N N . ASP A 1 114 ? -3.429 -6.751 2.249 1.00 96.19 114 ASP A N 1
ATOM 879 C CA . ASP A 1 114 ? -2.402 -6.934 3.267 1.00 96.19 114 ASP A CA 1
ATOM 880 C C . ASP A 1 114 ? -1.562 -8.196 2.974 1.00 96.19 114 ASP A C 1
ATOM 882 O O . ASP A 1 114 ? -1.854 -8.947 2.027 1.00 96.19 114 ASP A O 1
ATOM 886 N N . PRO A 1 115 ? -0.498 -8.470 3.746 1.00 94.81 115 PRO A N 1
ATOM 887 C CA . PRO A 1 115 ? 0.319 -9.657 3.542 1.00 94.81 115 PRO A CA 1
ATOM 888 C C . PRO A 1 115 ? -0.481 -10.971 3.602 1.00 94.81 115 PRO A C 1
ATOM 890 O O . PRO A 1 115 ? -0.277 -11.796 2.706 1.00 94.81 115 PRO A O 1
ATOM 893 N N . PRO A 1 116 ? -1.421 -11.199 4.546 1.00 94.12 116 PRO A N 1
ATOM 894 C CA . PRO A 1 116 ? -2.299 -12.373 4.520 1.00 94.12 116 PRO A CA 1
ATOM 895 C C . PRO A 1 116 ? -3.053 -12.569 3.200 1.00 94.12 116 PRO A C 1
ATOM 897 O O . PRO A 1 116 ? -3.044 -13.675 2.659 1.00 94.12 116 PRO A O 1
ATOM 900 N N . MET A 1 117 ? -3.654 -11.516 2.637 1.00 95.44 117 MET A N 1
ATOM 901 C CA . MET A 1 117 ? -4.344 -11.568 1.344 1.00 95.44 117 MET A CA 1
ATOM 902 C C . MET A 1 117 ? -3.383 -11.915 0.203 1.00 95.44 117 MET A C 1
ATOM 904 O O . MET A 1 117 ? -3.698 -12.771 -0.624 1.00 95.44 117 MET A O 1
ATOM 908 N N . ASN A 1 118 ? -2.200 -11.296 0.174 1.00 95.38 118 ASN A N 1
ATOM 909 C CA . ASN A 1 118 ? -1.188 -11.527 -0.861 1.00 95.38 118 ASN A CA 1
ATOM 910 C C . ASN A 1 118 ? -0.631 -12.959 -0.822 1.00 95.38 118 ASN A C 1
ATOM 912 O O . ASN A 1 118 ? -0.472 -13.597 -1.862 1.00 95.38 118 ASN A O 1
ATOM 916 N N . ARG A 1 119 ? -0.417 -13.513 0.377 1.00 93.19 119 ARG A N 1
ATOM 917 C CA . ARG A 1 119 ? 0.093 -14.882 0.583 1.00 93.19 119 ARG A CA 1
ATOM 918 C C . ARG A 1 119 ? -0.825 -15.964 0.017 1.00 93.19 119 ARG A C 1
ATOM 920 O O . ARG A 1 119 ? -0.378 -17.098 -0.154 1.00 93.19 119 ARG A O 1
ATOM 927 N N . ARG A 1 120 ? -2.083 -15.637 -0.292 1.00 94.56 120 ARG A N 1
ATOM 928 C CA . ARG A 1 120 ? -3.039 -16.575 -0.894 1.00 94.56 120 ARG A CA 1
ATOM 929 C C . ARG A 1 120 ? -2.773 -16.891 -2.368 1.00 94.56 120 ARG A C 1
ATOM 931 O O . ARG A 1 120 ? -3.416 -17.795 -2.894 1.00 94.56 120 ARG A O 1
ATOM 938 N N . LEU A 1 121 ? -1.877 -16.152 -3.022 1.00 95.56 121 LEU A N 1
ATOM 939 C CA . LEU A 1 121 ? -1.476 -16.364 -4.411 1.00 95.56 121 LEU A CA 1
ATOM 940 C C . LEU A 1 121 ? 0.008 -16.746 -4.463 1.00 95.56 121 LEU A C 1
ATOM 942 O O . LEU A 1 121 ? 0.875 -15.882 -4.338 1.00 95.56 121 LEU A O 1
ATOM 946 N N . SER A 1 122 ? 0.313 -18.028 -4.679 1.00 94.56 122 SER A N 1
ATOM 947 C CA . SER A 1 122 ? 1.688 -18.555 -4.646 1.00 94.56 122 SER A CA 1
ATOM 948 C C . SER A 1 122 ? 2.641 -17.891 -5.641 1.00 94.56 122 SER A C 1
ATOM 950 O O . SER A 1 122 ? 3.836 -17.774 -5.370 1.00 94.56 122 SER A O 1
ATOM 952 N N . ALA A 1 123 ? 2.119 -17.366 -6.753 1.00 95.50 123 ALA A N 1
ATOM 953 C CA . ALA A 1 123 ? 2.895 -16.600 -7.726 1.00 95.50 123 ALA A CA 1
ATOM 954 C C . ALA A 1 123 ? 3.528 -15.319 -7.140 1.00 95.50 123 ALA A C 1
ATOM 956 O O . ALA A 1 123 ? 4.466 -14.781 -7.736 1.00 95.50 123 ALA A O 1
ATOM 957 N N . LEU A 1 124 ? 3.036 -14.830 -5.991 1.00 95.50 124 LEU A N 1
ATOM 958 C CA . LEU A 1 124 ? 3.584 -13.663 -5.298 1.00 95.50 124 LEU A CA 1
ATOM 959 C C . LEU A 1 124 ? 4.749 -13.992 -4.355 1.00 95.50 124 LEU A C 1
ATOM 961 O O . LEU A 1 124 ? 5.529 -13.099 -4.038 1.00 95.50 124 LEU A O 1
ATOM 965 N N . ASP A 1 125 ? 4.939 -15.259 -3.973 1.00 92.56 125 ASP A N 1
ATOM 966 C CA . ASP A 1 125 ? 5.997 -15.680 -3.039 1.00 92.56 125 ASP A CA 1
ATOM 967 C C . ASP A 1 125 ? 7.407 -15.347 -3.539 1.00 92.56 125 ASP A C 1
ATOM 969 O O . ASP A 1 125 ? 8.366 -15.258 -2.767 1.00 92.56 125 ASP A O 1
ATOM 973 N N . ARG A 1 126 ? 7.555 -15.172 -4.858 1.00 92.19 126 ARG A N 1
ATOM 974 C CA . ARG A 1 126 ? 8.844 -14.844 -5.452 1.00 92.19 126 ARG A CA 1
ATOM 975 C C . ARG A 1 126 ? 9.238 -13.362 -5.315 1.00 92.19 126 ARG A C 1
ATOM 977 O O . ARG A 1 126 ? 10.350 -13.035 -5.718 1.00 92.19 126 ARG A O 1
ATOM 984 N N . PHE A 1 127 ? 8.385 -12.500 -4.766 1.00 95.75 127 PHE A N 1
ATOM 985 C CA . PHE A 1 127 ? 8.643 -11.064 -4.624 1.00 95.75 127 PHE A CA 1
ATOM 986 C C . PHE A 1 127 ? 8.764 -10.661 -3.153 1.00 95.75 127 PHE A C 1
ATOM 988 O O . PHE A 1 127 ? 8.151 -11.273 -2.279 1.00 95.75 127 PHE A O 1
ATOM 995 N N . ALA A 1 128 ? 9.513 -9.595 -2.876 1.00 96.06 128 ALA A N 1
ATOM 996 C CA . ALA A 1 128 ? 9.322 -8.844 -1.642 1.00 96.06 128 ALA A CA 1
ATOM 997 C C . ALA A 1 128 ? 7.984 -8.089 -1.723 1.00 96.06 128 ALA A C 1
ATOM 999 O O . ALA A 1 128 ? 7.751 -7.319 -2.653 1.00 96.06 128 ALA A O 1
ATOM 1000 N N . VAL A 1 129 ? 7.089 -8.325 -0.769 1.00 95.88 129 VAL A N 1
ATOM 1001 C CA . VAL A 1 129 ? 5.786 -7.652 -0.713 1.00 95.88 129 VAL A CA 1
ATOM 1002 C C . VAL A 1 129 ? 5.933 -6.414 0.166 1.00 95.88 129 VAL A C 1
ATOM 1004 O O . VAL A 1 129 ? 5.982 -6.534 1.386 1.00 95.88 129 VAL A O 1
ATOM 1007 N N . VAL A 1 130 ? 6.079 -5.246 -0.457 1.00 97.69 130 VAL A N 1
ATOM 1008 C CA . VAL A 1 130 ? 6.297 -3.964 0.231 1.00 97.69 130 VAL A CA 1
ATOM 1009 C C . VAL A 1 130 ? 4.976 -3.239 0.480 1.00 97.69 130 VAL A C 1
ATOM 1011 O O . VAL A 1 130 ? 3.995 -3.466 -0.228 1.00 97.69 130 VAL A O 1
ATOM 1014 N N . SER A 1 131 ? 4.969 -2.332 1.454 1.00 97.81 131 SER A N 1
ATOM 1015 C CA . SER A 1 131 ? 3.803 -1.521 1.816 1.00 97.81 131 SER A CA 1
ATOM 1016 C C . SER A 1 131 ? 4.192 -0.047 1.909 1.00 97.81 131 SER A C 1
ATOM 1018 O O . SER A 1 131 ? 5.218 0.299 2.506 1.00 97.81 131 SER A O 1
ATOM 1020 N N . ASN A 1 132 ? 3.416 0.830 1.266 1.00 97.12 132 ASN A N 1
ATOM 1021 C CA . ASN A 1 132 ? 3.708 2.259 1.161 1.00 97.12 132 ASN A CA 1
ATOM 1022 C C . ASN A 1 132 ? 2.422 3.090 1.209 1.00 97.12 132 ASN A C 1
ATOM 1024 O O . ASN A 1 132 ? 1.442 2.821 0.527 1.00 97.12 132 ASN A O 1
ATOM 1028 N N . SER A 1 133 ? 2.473 4.203 1.939 1.00 95.69 133 SER A N 1
ATOM 1029 C CA . SER A 1 133 ? 1.299 5.035 2.239 1.00 95.69 133 SER A CA 1
ATOM 1030 C C . SER A 1 133 ? 0.491 5.624 1.071 1.00 95.69 133 SER A C 1
ATOM 1032 O O . SER A 1 133 ? -0.641 6.062 1.311 1.00 95.69 133 SER A O 1
ATOM 1034 N N . ASP A 1 134 ? 1.055 5.749 -0.135 1.00 95.31 134 ASP A N 1
ATOM 1035 C CA . ASP A 1 134 ? 0.480 6.544 -1.236 1.00 95.31 134 ASP A CA 1
ATOM 1036 C C . ASP A 1 134 ? -0.074 7.908 -0.740 1.00 95.31 134 ASP A C 1
ATOM 1038 O O . ASP A 1 134 ? -1.262 8.260 -0.839 1.00 95.31 134 ASP A O 1
ATOM 1042 N N . ALA A 1 135 ? 0.780 8.640 -0.018 1.00 94.56 135 ALA A N 1
ATOM 1043 C CA . ALA A 1 135 ? 0.367 9.799 0.760 1.00 94.56 135 ALA A CA 1
ATOM 1044 C C . ALA A 1 135 ? 0.085 11.024 -0.121 1.00 94.56 135 ALA A C 1
ATOM 1046 O O . ALA A 1 135 ? 0.981 11.734 -0.560 1.00 94.56 135 ALA A O 1
ATOM 1047 N N . HIS A 1 136 ? -1.197 11.356 -0.260 1.00 93.56 136 HIS A N 1
ATOM 1048 C CA . HIS A 1 136 ? -1.669 12.574 -0.936 1.00 93.56 136 HIS A CA 1
ATOM 1049 C C . HIS A 1 136 ? -1.863 13.771 0.018 1.00 93.56 136 HIS A C 1
ATOM 1051 O O . HIS A 1 136 ? -2.468 14.785 -0.330 1.00 93.56 136 HIS A O 1
ATOM 1057 N N . SER A 1 137 ? -1.408 13.640 1.264 1.00 93.62 137 SER A N 1
ATOM 1058 C CA . SER A 1 137 ? -1.390 14.715 2.258 1.00 93.62 137 SER A CA 1
ATOM 1059 C C . SER A 1 137 ? -0.405 14.364 3.373 1.00 93.62 137 SER A C 1
ATOM 1061 O O . SER A 1 137 ? -0.308 13.178 3.693 1.00 93.62 137 SER A O 1
ATOM 1063 N N . PRO A 1 138 ? 0.217 15.346 4.052 1.00 90.88 138 PRO A N 1
ATOM 1064 C CA . PRO A 1 138 ? 1.156 15.074 5.144 1.00 90.88 138 PRO A CA 1
ATOM 1065 C C . PRO A 1 138 ? 0.581 14.176 6.248 1.00 90.88 138 PRO A C 1
ATOM 1067 O O . PRO A 1 138 ? 1.273 13.313 6.763 1.00 90.88 138 PRO A O 1
ATOM 1070 N N . ARG A 1 139 ? -0.717 14.315 6.551 1.00 87.94 139 ARG A N 1
ATOM 1071 C CA . ARG A 1 139 ? -1.420 13.506 7.566 1.00 87.94 139 ARG A CA 1
ATOM 1072 C C . ARG A 1 139 ? -1.580 12.026 7.211 1.00 87.94 139 ARG A C 1
ATOM 1074 O O . ARG A 1 139 ? -1.982 11.251 8.060 1.00 87.94 139 ARG A O 1
ATOM 1081 N N . LYS A 1 140 ? -1.367 11.657 5.947 1.00 91.25 140 LYS A N 1
ATOM 1082 C CA . LYS A 1 140 ? -1.470 10.273 5.463 1.00 91.25 140 LYS A CA 1
ATOM 1083 C C . LYS A 1 140 ? -0.102 9.627 5.275 1.00 91.25 140 LYS A C 1
ATOM 1085 O O . LYS A 1 140 ? -0.045 8.488 4.824 1.00 91.25 140 LYS A O 1
ATOM 1090 N N . LEU A 1 141 ? 0.980 10.354 5.554 1.00 93.94 141 LEU A N 1
ATOM 1091 C CA . LEU A 1 141 ? 2.329 9.821 5.458 1.00 93.94 141 LEU A CA 1
ATOM 1092 C C . LEU A 1 141 ? 2.487 8.645 6.424 1.00 93.94 141 LEU A C 1
ATOM 1094 O O . LEU A 1 141 ? 2.017 8.721 7.553 1.00 93.94 141 LEU A O 1
ATOM 1098 N N . ALA A 1 142 ? 3.138 7.578 5.962 1.00 92.44 142 ALA A N 1
ATOM 1099 C CA . ALA A 1 142 ? 3.447 6.392 6.762 1.00 92.44 142 ALA A CA 1
ATOM 1100 C C . ALA A 1 142 ? 2.236 5.678 7.404 1.00 92.44 142 ALA A C 1
ATOM 1102 O O . ALA A 1 142 ? 2.419 4.895 8.329 1.00 92.44 142 ALA A O 1
ATOM 1103 N N . ARG A 1 143 ? 1.010 5.874 6.885 1.00 93.75 143 ARG A N 1
ATOM 1104 C CA . ARG A 1 143 ? -0.139 5.000 7.224 1.00 93.75 143 ARG A CA 1
ATOM 1105 C C . ARG A 1 143 ? 0.059 3.544 6.777 1.00 93.75 143 ARG A C 1
ATOM 1107 O O . ARG A 1 143 ? -0.628 2.663 7.262 1.00 93.75 143 ARG A O 1
ATOM 1114 N N . GLU A 1 144 ? 0.977 3.355 5.837 1.00 97.00 144 GLU A N 1
ATOM 1115 C CA . GLU A 1 144 ? 1.591 2.098 5.430 1.00 97.00 144 GLU A CA 1
ATOM 1116 C C . GLU A 1 144 ? 3.082 2.376 5.229 1.00 97.00 144 GLU A C 1
ATOM 1118 O O . GLU A 1 144 ? 3.449 3.464 4.747 1.00 97.00 144 GLU A O 1
ATOM 1123 N N . ALA A 1 145 ? 3.935 1.428 5.607 1.00 97.00 145 ALA A N 1
ATOM 1124 C CA . ALA A 1 145 ? 5.381 1.561 5.472 1.00 97.00 145 ALA A CA 1
ATOM 1125 C C . ALA A 1 145 ? 6.081 0.202 5.379 1.00 97.00 145 ALA A C 1
ATOM 1127 O O . ALA A 1 145 ? 5.594 -0.814 5.862 1.00 97.00 145 ALA A O 1
ATOM 1128 N N . THR A 1 146 ? 7.280 0.209 4.805 1.00 97.50 146 THR A N 1
ATOM 1129 C CA . THR A 1 146 ? 8.157 -0.961 4.722 1.00 97.50 146 THR A CA 1
ATOM 1130 C C . THR A 1 146 ? 9.301 -0.796 5.719 1.00 97.50 146 THR A C 1
ATOM 1132 O O . THR A 1 146 ? 9.936 0.260 5.764 1.00 97.50 146 THR A O 1
ATOM 1135 N N . CYS A 1 147 ? 9.548 -1.813 6.541 1.00 96.44 147 CYS A N 1
ATOM 1136 C CA . CYS A 1 147 ? 10.575 -1.809 7.577 1.00 96.44 147 CYS A CA 1
ATOM 1137 C C . CYS A 1 147 ? 11.863 -2.468 7.078 1.00 96.44 147 CYS A C 1
ATOM 1139 O O . CYS A 1 147 ? 11.843 -3.572 6.530 1.00 96.44 147 CYS A O 1
ATOM 1141 N N . PHE A 1 148 ? 12.986 -1.788 7.309 1.00 96.69 148 PHE A N 1
ATOM 1142 C CA . PHE A 1 148 ? 14.316 -2.267 6.959 1.00 96.69 148 PHE A CA 1
ATOM 1143 C C . PHE A 1 148 ? 15.242 -2.201 8.170 1.00 96.69 148 PHE A C 1
ATOM 1145 O O . PHE A 1 148 ? 15.243 -1.199 8.885 1.00 96.69 148 PHE A O 1
ATOM 1152 N N . ASP A 1 149 ? 16.052 -3.240 8.347 1.00 95.81 149 ASP A N 1
ATOM 1153 C CA . ASP A 1 149 ? 17.255 -3.231 9.184 1.00 95.81 149 ASP A CA 1
ATOM 1154 C C . ASP A 1 149 ? 18.469 -3.467 8.276 1.00 95.81 149 ASP A C 1
ATOM 1156 O O . ASP A 1 149 ? 19.086 -4.528 8.221 1.00 95.81 149 ASP A O 1
ATOM 1160 N N . SER A 1 150 ? 18.731 -2.479 7.423 1.00 95.44 150 SER A N 1
ATOM 1161 C CA . SER A 1 150 ? 19.788 -2.515 6.417 1.00 95.44 150 SER A CA 1
ATOM 1162 C C . SER A 1 150 ? 20.515 -1.179 6.362 1.00 95.44 150 SER A C 1
ATOM 1164 O O . SER A 1 150 ? 20.100 -0.188 6.965 1.00 95.44 150 SER A O 1
ATOM 1166 N N . GLU A 1 151 ? 21.575 -1.108 5.558 1.00 95.81 151 GLU A N 1
ATOM 1167 C CA . GLU A 1 151 ? 22.135 0.185 5.179 1.00 95.81 151 GLU A CA 1
ATOM 1168 C C . GLU A 1 151 ? 21.035 1.048 4.535 1.00 95.81 151 GLU A C 1
ATOM 1170 O O . GLU A 1 151 ? 20.380 0.623 3.579 1.00 95.81 151 GLU A O 1
ATOM 1175 N N . LEU A 1 152 ? 20.825 2.260 5.062 1.00 94.75 152 LEU A N 1
ATOM 1176 C CA . LEU A 1 152 ? 19.830 3.218 4.563 1.00 94.75 152 LEU A CA 1
ATOM 1177 C C . LEU A 1 152 ? 20.350 3.959 3.324 1.00 94.75 152 LEU A C 1
ATOM 1179 O O . LEU A 1 152 ? 20.415 5.187 3.270 1.00 94.75 152 LEU A O 1
ATOM 1183 N N . SER A 1 153 ? 20.744 3.180 2.325 1.00 96.44 153 SER A N 1
ATOM 1184 C CA . SER A 1 153 ? 21.205 3.632 1.020 1.00 96.44 153 SER A CA 1
ATOM 1185 C C . SER A 1 153 ? 20.445 2.893 -0.078 1.00 96.44 153 SER A C 1
ATOM 1187 O O . SER A 1 153 ? 19.829 1.852 0.155 1.00 96.44 153 SER A O 1
ATOM 1189 N N . TYR A 1 154 ? 20.474 3.432 -1.299 1.00 97.12 154 TYR A N 1
ATOM 1190 C CA . TYR A 1 154 ? 19.825 2.782 -2.436 1.00 97.12 154 TYR A CA 1
ATOM 1191 C C . TYR A 1 154 ? 20.313 1.332 -2.649 1.00 97.12 154 TYR A C 1
ATOM 1193 O O . TYR A 1 154 ? 19.461 0.446 -2.732 1.00 97.12 154 TYR A O 1
ATOM 1201 N N . PRO A 1 155 ? 21.633 1.035 -2.657 1.00 96.81 155 PRO A N 1
ATOM 1202 C CA . PRO A 1 155 ? 22.116 -0.344 -2.760 1.00 96.81 155 PRO A CA 1
ATOM 1203 C C . PRO A 1 155 ? 21.697 -1.231 -1.579 1.00 96.81 155 PRO A C 1
ATOM 1205 O O . PRO A 1 155 ? 21.344 -2.396 -1.783 1.00 96.81 155 PRO A O 1
ATOM 1208 N N . GLY A 1 156 ? 21.701 -0.687 -0.356 1.00 96.94 156 GLY A N 1
ATOM 1209 C CA . GLY A 1 156 ? 21.287 -1.411 0.847 1.00 96.94 156 GLY A CA 1
ATOM 1210 C C . GLY A 1 156 ? 19.831 -1.870 0.773 1.00 96.94 156 GLY A C 1
ATOM 1211 O O . GLY A 1 156 ? 19.549 -3.058 0.908 1.00 96.94 156 GLY A O 1
ATOM 1212 N N . ILE A 1 157 ? 18.920 -0.952 0.441 1.00 96.56 157 ILE A N 1
ATOM 1213 C CA . ILE A 1 157 ? 17.488 -1.249 0.286 1.00 96.56 157 ILE A CA 1
ATOM 1214 C C . ILE A 1 157 ? 17.240 -2.186 -0.907 1.00 96.56 157 ILE A C 1
ATOM 1216 O O . ILE A 1 157 ? 16.483 -3.151 -0.798 1.00 96.56 157 ILE A O 1
ATOM 1220 N N . LEU A 1 158 ? 17.891 -1.940 -2.050 1.00 96.88 158 LEU A N 1
ATOM 1221 C CA . LEU A 1 158 ? 17.736 -2.770 -3.247 1.00 96.88 158 LEU A CA 1
ATOM 1222 C C . LEU A 1 158 ? 18.155 -4.224 -2.998 1.00 96.88 158 LEU A C 1
ATOM 1224 O O . LEU A 1 158 ? 17.447 -5.145 -3.409 1.00 96.88 158 LEU A O 1
ATOM 1228 N N . SER A 1 159 ? 19.300 -4.433 -2.342 1.00 96.81 159 SER A N 1
ATOM 1229 C CA . SER A 1 159 ? 19.795 -5.776 -2.017 1.00 96.81 159 SER A CA 1
ATOM 1230 C C . SER A 1 159 ? 18.878 -6.492 -1.026 1.00 96.81 159 SER A C 1
ATOM 1232 O O . SER A 1 159 ? 18.506 -7.636 -1.284 1.00 96.81 159 SER A O 1
ATOM 1234 N N . ALA A 1 160 ? 18.406 -5.804 0.022 1.00 96.19 160 ALA A N 1
ATOM 1235 C CA . ALA A 1 160 ? 17.447 -6.356 0.982 1.00 96.19 160 ALA A CA 1
ATOM 1236 C C . ALA A 1 160 ? 16.172 -6.884 0.294 1.00 96.19 160 ALA A C 1
ATOM 1238 O O . ALA A 1 160 ? 15.726 -7.997 0.577 1.00 96.19 160 ALA A O 1
ATOM 1239 N N . LEU A 1 161 ? 15.626 -6.128 -0.668 1.00 96.00 161 LEU A N 1
ATOM 1240 C CA . LEU A 1 161 ? 14.440 -6.538 -1.429 1.00 96.00 161 LEU A CA 1
ATOM 1241 C C . LEU A 1 161 ? 14.725 -7.665 -2.433 1.00 96.00 161 LEU A C 1
ATOM 1243 O O . LEU A 1 161 ? 13.928 -8.593 -2.537 1.00 96.00 161 LEU A O 1
ATOM 1247 N N . ARG A 1 162 ? 15.845 -7.614 -3.170 1.00 95.44 162 ARG A N 1
ATOM 1248 C CA . ARG A 1 162 ? 16.220 -8.657 -4.150 1.00 95.44 162 ARG A CA 1
ATOM 1249 C C . ARG A 1 162 ? 16.472 -10.006 -3.483 1.00 95.44 162 ARG A C 1
ATOM 1251 O O . ARG A 1 162 ? 16.043 -11.044 -3.987 1.00 95.44 162 ARG A O 1
ATOM 1258 N N . GLU A 1 163 ? 17.171 -9.984 -2.357 1.00 94.19 163 GLU A N 1
ATOM 1259 C CA . GLU A 1 163 ? 17.522 -11.185 -1.603 1.00 94.19 163 GLU A CA 1
ATOM 1260 C C . GLU A 1 163 ? 16.341 -11.695 -0.767 1.00 94.19 163 GLU A C 1
ATOM 1262 O O . GLU A 1 163 ? 16.284 -12.889 -0.474 1.00 94.19 163 GLU A O 1
ATOM 1267 N N . ARG A 1 164 ? 15.361 -10.823 -0.467 1.00 91.88 164 ARG A N 1
ATOM 1268 C CA . ARG A 1 164 ? 14.235 -11.083 0.451 1.00 91.88 164 ARG A CA 1
ATOM 1269 C C . ARG A 1 164 ? 14.734 -11.611 1.793 1.00 91.88 164 ARG A C 1
ATOM 1271 O O . ARG A 1 164 ? 14.208 -12.585 2.326 1.00 91.88 164 ARG A O 1
ATOM 1278 N N . ASP A 1 165 ? 15.797 -10.992 2.284 1.00 89.31 165 ASP A N 1
ATOM 1279 C CA . ASP A 1 165 ? 16.425 -11.366 3.540 1.00 89.31 165 ASP A CA 1
ATOM 1280 C C . ASP A 1 165 ? 15.558 -10.867 4.708 1.00 89.31 165 ASP A C 1
ATOM 1282 O O . ASP A 1 165 ? 15.444 -9.651 4.861 1.00 89.31 165 ASP A O 1
ATOM 1286 N N . PRO A 1 166 ? 14.946 -11.750 5.520 1.00 89.56 166 PRO A N 1
ATOM 1287 C CA . PRO A 1 166 ? 14.062 -11.349 6.617 1.00 89.56 166 PRO A CA 1
ATOM 1288 C C . PRO A 1 166 ? 14.790 -10.599 7.742 1.00 89.56 166 PRO A C 1
ATOM 1290 O O . PRO A 1 166 ? 14.134 -9.927 8.535 1.00 89.56 166 PRO A O 1
ATOM 1293 N N . GLU A 1 167 ? 16.125 -10.679 7.819 1.00 91.38 167 GLU A N 1
ATOM 1294 C CA . GLU A 1 167 ? 16.910 -9.889 8.774 1.00 91.38 167 GLU A CA 1
ATOM 1295 C C . GLU A 1 167 ? 17.062 -8.436 8.309 1.00 91.38 167 GLU A C 1
ATOM 1297 O O . GLU A 1 167 ? 17.120 -7.539 9.140 1.00 91.38 167 GLU A O 1
ATOM 1302 N N . ARG A 1 168 ? 17.072 -8.181 6.991 1.00 94.62 168 ARG A N 1
ATOM 1303 C CA . ARG A 1 168 ? 17.231 -6.831 6.415 1.00 94.62 168 ARG A CA 1
ATOM 1304 C C . ARG A 1 168 ? 15.922 -6.200 5.956 1.00 94.62 168 ARG A C 1
ATOM 1306 O O . ARG A 1 168 ? 15.759 -4.989 6.067 1.00 94.62 168 ARG A O 1
ATOM 1313 N N . PHE A 1 169 ? 14.997 -6.994 5.432 1.00 95.31 169 PHE A N 1
ATOM 1314 C CA . PHE A 1 169 ? 13.617 -6.625 5.131 1.00 95.31 169 PHE A CA 1
ATOM 1315 C C . PHE A 1 169 ? 12.725 -7.248 6.207 1.00 95.31 169 PHE A C 1
ATOM 1317 O O . PHE A 1 169 ? 12.256 -8.378 6.086 1.00 95.31 169 PHE A O 1
ATOM 1324 N N . THR A 1 170 ? 12.540 -6.506 7.296 1.00 94.44 170 THR A N 1
ATOM 1325 C CA . THR A 1 170 ? 12.034 -7.051 8.563 1.00 94.44 170 THR A CA 1
ATOM 1326 C C . THR A 1 170 ? 10.513 -7.134 8.622 1.00 94.44 170 THR A C 1
ATOM 1328 O O . THR A 1 170 ? 9.961 -7.920 9.394 1.00 94.44 170 THR A O 1
ATOM 1331 N N . GLY A 1 171 ? 9.816 -6.369 7.780 1.00 95.50 171 GLY A N 1
ATOM 1332 C CA . GLY A 1 171 ? 8.367 -6.445 7.685 1.00 95.50 171 GLY A CA 1
ATOM 1333 C C . GLY A 1 171 ? 7.703 -5.213 7.105 1.00 95.50 171 GLY A C 1
ATOM 1334 O O . GLY A 1 171 ? 8.351 -4.347 6.514 1.00 95.50 171 GLY A O 1
ATOM 1335 N N . THR A 1 172 ? 6.394 -5.132 7.299 1.00 97.44 172 THR A N 1
ATOM 1336 C CA . THR A 1 172 ? 5.571 -3.996 6.880 1.00 97.44 172 THR A CA 1
ATOM 1337 C C . THR A 1 172 ? 4.678 -3.486 8.009 1.00 97.44 172 THR A C 1
ATOM 1339 O O . THR A 1 172 ? 4.246 -4.225 8.892 1.00 97.44 172 THR A O 1
ATOM 1342 N N . ILE A 1 173 ? 4.410 -2.186 7.977 1.00 97.50 173 ILE A N 1
ATOM 1343 C CA . ILE A 1 173 ? 3.343 -1.536 8.731 1.00 97.50 173 ILE A CA 1
ATOM 1344 C C . ILE A 1 173 ? 2.162 -1.430 7.781 1.00 97.50 173 ILE A C 1
ATOM 1346 O O . ILE A 1 173 ? 2.290 -0.822 6.717 1.00 97.50 173 ILE A O 1
ATOM 1350 N N . GLU A 1 174 ? 1.033 -1.996 8.181 1.00 97.12 174 GLU A N 1
ATOM 1351 C CA . GLU A 1 174 ? -0.144 -2.134 7.341 1.00 97.12 174 GLU A CA 1
ATOM 1352 C C . GLU A 1 174 ? -1.321 -1.328 7.874 1.00 97.12 174 GLU A C 1
ATOM 1354 O O . GLU A 1 174 ? -1.555 -1.190 9.080 1.00 97.12 174 GLU A O 1
ATOM 1359 N N . PHE A 1 175 ? -2.106 -0.840 6.929 1.00 93.75 175 PHE A N 1
ATOM 1360 C CA . PHE A 1 175 ? -3.450 -0.364 7.171 1.00 93.75 175 PHE A CA 1
ATOM 1361 C C . PHE A 1 175 ? -4.425 -1.551 7.108 1.00 93.75 175 PHE A C 1
ATOM 1363 O O . PHE A 1 175 ? -4.161 -2.544 6.434 1.00 93.75 175 PHE A O 1
ATOM 1370 N N . TYR A 1 176 ? -5.570 -1.466 7.790 1.00 96.38 176 TYR A N 1
ATOM 1371 C CA . TYR A 1 176 ? -6.604 -2.501 7.675 1.00 96.38 176 TYR A CA 1
ATOM 1372 C C . TYR A 1 176 ? -7.313 -2.389 6.316 1.00 96.38 176 TYR A C 1
ATOM 1374 O O . TYR A 1 176 ? -8.047 -1.415 6.094 1.00 96.38 176 TYR A O 1
ATOM 1382 N N . PRO A 1 177 ? -7.168 -3.365 5.399 1.00 96.69 177 PRO A N 1
ATOM 1383 C CA . PRO A 1 177 ? -7.790 -3.278 4.080 1.00 96.69 177 PRO A CA 1
ATOM 1384 C C . PRO A 1 177 ? -9.324 -3.252 4.154 1.00 96.69 177 PRO A C 1
ATOM 1386 O O . PRO A 1 177 ? -9.970 -2.758 3.226 1.00 96.69 177 PRO A O 1
ATOM 1389 N N . GLU A 1 178 ? -9.920 -3.730 5.252 1.00 97.25 178 GLU A N 1
ATOM 1390 C CA . GLU A 1 178 ? -11.356 -3.679 5.530 1.00 97.25 178 GLU A CA 1
ATOM 1391 C C . GLU A 1 178 ? -11.919 -2.262 5.596 1.00 97.25 178 GLU A C 1
ATOM 1393 O O . GLU A 1 178 ? -13.100 -2.071 5.305 1.00 97.25 178 GLU A O 1
ATOM 1398 N N . GLU A 1 179 ? -11.114 -1.250 5.920 1.00 95.50 179 GLU A N 1
ATOM 1399 C CA . GLU A 1 179 ? -11.585 0.136 5.878 1.00 95.50 179 GLU A CA 1
ATOM 1400 C C . GLU A 1 179 ? -11.833 0.596 4.426 1.00 95.50 179 GLU A C 1
ATOM 1402 O O . GLU A 1 179 ? -12.615 1.515 4.173 1.00 95.50 179 GLU A O 1
ATOM 1407 N N . GLY A 1 180 ? -11.233 -0.073 3.436 1.00 95.25 180 GLY A N 1
ATOM 1408 C CA . GLY A 1 180 ? -11.379 0.234 2.018 1.00 95.25 180 GLY A CA 1
ATOM 1409 C C . GLY A 1 180 ? -12.830 0.187 1.517 1.00 95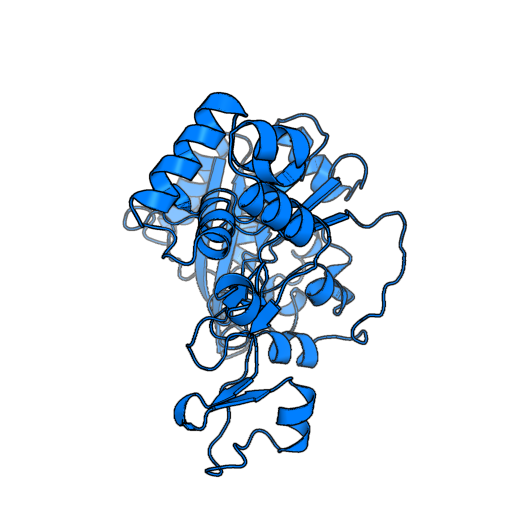.25 180 GLY A C 1
ATOM 1410 O O . GLY A 1 180 ? -13.583 -0.747 1.772 1.00 95.25 180 GLY A O 1
ATOM 1411 N N . LYS A 1 181 ? -13.211 1.175 0.692 1.00 95.12 181 LYS A N 1
ATOM 1412 C CA . LYS A 1 181 ? -14.580 1.342 0.146 1.00 95.12 181 LYS A CA 1
ATOM 1413 C C . LYS A 1 181 ? -15.147 0.157 -0.638 1.00 95.12 181 LYS A C 1
ATOM 1415 O O . LYS A 1 181 ? -16.343 0.101 -0.916 1.00 95.12 181 LYS A O 1
ATOM 1420 N N . TYR A 1 182 ? -14.261 -0.699 -1.121 1.00 95.50 182 TYR A N 1
ATOM 1421 C CA . TYR A 1 182 ? -14.575 -1.825 -1.987 1.00 95.50 182 TYR A CA 1
ATOM 1422 C C . TYR A 1 182 ? -13.882 -3.079 -1.462 1.00 95.50 182 TYR A C 1
ATOM 1424 O O . TYR A 1 182 ? -13.401 -3.873 -2.260 1.00 95.50 182 TYR A O 1
ATOM 1432 N N . HIS A 1 183 ? -13.744 -3.236 -0.144 1.00 97.50 183 HIS A N 1
ATOM 1433 C CA . HIS A 1 183 ? -13.100 -4.421 0.410 1.00 97.50 183 HIS A CA 1
ATOM 1434 C C . HIS A 1 183 ? -13.985 -5.662 0.217 1.00 97.50 183 HIS A C 1
ATOM 1436 O O . HIS A 1 183 ? -13.576 -6.614 -0.457 1.00 97.50 183 HIS A O 1
ATOM 1442 N N . TYR A 1 184 ? -15.216 -5.623 0.740 1.00 97.69 184 TYR A N 1
ATOM 1443 C CA . TYR A 1 184 ? -16.224 -6.676 0.576 1.00 97.69 184 TYR A CA 1
ATOM 1444 C C . TYR A 1 184 ? -17.109 -6.451 -0.648 1.00 97.69 184 TYR A C 1
ATOM 1446 O O . TYR A 1 184 ? -17.193 -5.351 -1.206 1.00 97.69 184 TYR A O 1
ATOM 1454 N N . ASP A 1 185 ? -17.785 -7.525 -1.054 1.00 97.44 185 ASP A N 1
ATOM 1455 C CA . ASP A 1 185 ? -18.850 -7.431 -2.038 1.00 97.44 185 ASP A CA 1
ATOM 1456 C C . ASP A 1 185 ? -20.066 -6.775 -1.403 1.00 97.44 185 ASP A C 1
ATOM 1458 O O . ASP A 1 185 ? -20.367 -6.999 -0.226 1.00 97.44 185 ASP A O 1
ATOM 1462 N N . GLY A 1 186 ? -20.837 -6.026 -2.183 1.00 96.31 186 GLY A N 1
ATOM 1463 C CA . GLY A 1 186 ? -22.086 -5.549 -1.629 1.00 96.31 186 GLY A CA 1
ATOM 1464 C C . GLY A 1 186 ? -22.993 -4.749 -2.534 1.00 96.31 186 GLY A C 1
ATOM 1465 O O . GLY A 1 186 ? -22.756 -4.551 -3.724 1.00 96.31 186 GLY A O 1
ATOM 1466 N N . HIS A 1 187 ? -24.094 -4.334 -1.923 1.00 97.19 187 HIS A N 1
ATOM 1467 C CA . HIS A 1 187 ? -25.103 -3.470 -2.507 1.00 97.19 187 HIS A CA 1
ATOM 1468 C C . HIS A 1 187 ? -25.595 -2.517 -1.426 1.00 97.19 187 HIS A C 1
ATOM 1470 O O . HIS A 1 187 ? -26.522 -2.815 -0.662 1.00 97.19 187 HIS A O 1
ATOM 1476 N N . ARG A 1 188 ? -24.961 -1.347 -1.388 1.00 96.19 188 ARG A N 1
ATOM 1477 C CA . ARG A 1 188 ? -25.131 -0.295 -0.385 1.00 96.19 188 ARG A CA 1
ATOM 1478 C C . ARG A 1 188 ? -26.593 0.040 -0.128 1.00 96.19 188 ARG A C 1
ATOM 1480 O O . ARG A 1 188 ? -27.032 0.117 1.012 1.00 96.19 188 ARG A O 1
ATOM 1487 N N . LYS A 1 189 ? -27.380 0.187 -1.198 1.00 96.69 189 LYS A N 1
ATOM 1488 C CA . LYS A 1 189 ? -28.801 0.573 -1.112 1.00 96.69 189 LYS A CA 1
ATOM 1489 C C . LYS A 1 189 ? -29.672 -0.442 -0.368 1.00 96.69 189 LYS A C 1
ATOM 1491 O O . LYS A 1 189 ? -30.736 -0.062 0.104 1.00 96.69 189 LYS A O 1
ATOM 1496 N N . CYS A 1 190 ? -29.243 -1.701 -0.296 1.00 96.88 190 CYS A N 1
ATOM 1497 C CA . CYS A 1 190 ? -29.943 -2.763 0.429 1.00 96.88 190 CYS A CA 1
ATOM 1498 C C . CYS A 1 190 ? -29.227 -3.173 1.725 1.00 96.88 190 CYS A C 1
ATOM 1500 O O . CYS A 1 190 ? -29.693 -4.094 2.380 1.00 96.88 190 CYS A O 1
ATOM 1502 N N . GLY A 1 191 ? -28.098 -2.546 2.080 1.00 95.94 191 GLY A N 1
ATOM 1503 C CA . GLY A 1 191 ? -27.317 -2.923 3.263 1.00 95.94 191 GLY A CA 1
ATOM 1504 C C . GLY A 1 191 ? -26.666 -4.309 3.179 1.00 95.94 191 GLY A C 1
ATOM 1505 O O . GLY A 1 191 ? -26.331 -4.889 4.206 1.00 95.94 191 GLY A O 1
ATOM 1506 N N . VAL A 1 192 ? -26.498 -4.860 1.973 1.00 97.06 192 VAL A N 1
ATOM 1507 C CA . VAL A 1 192 ? -25.866 -6.173 1.778 1.00 97.06 192 VAL A CA 1
ATOM 1508 C C . VAL A 1 192 ? -24.355 -5.982 1.708 1.00 97.06 192 VAL A C 1
ATOM 1510 O O . VAL A 1 192 ? -23.879 -5.348 0.767 1.00 97.06 192 VAL A O 1
ATOM 1513 N N . CYS A 1 193 ? -23.629 -6.542 2.676 1.00 97.25 193 CYS A N 1
ATOM 1514 C CA . CYS A 1 193 ? -22.168 -6.563 2.756 1.00 97.25 193 CYS A CA 1
ATOM 1515 C C . CYS A 1 193 ? -21.712 -8.001 3.010 1.00 97.25 193 CYS A C 1
ATOM 1517 O O . CYS A 1 193 ? -22.022 -8.570 4.059 1.00 97.25 193 CYS A O 1
ATOM 1519 N N . TRP A 1 194 ? -21.041 -8.606 2.034 1.00 97.06 194 TRP A N 1
ATOM 1520 C CA . TRP A 1 194 ? -20.799 -10.043 1.985 1.00 97.06 194 TRP A CA 1
ATOM 1521 C C . TRP A 1 194 ? -19.347 -10.386 1.682 1.00 97.06 194 TRP A C 1
ATOM 1523 O O . TRP A 1 194 ? -18.663 -9.736 0.889 1.00 97.06 194 TRP A O 1
ATOM 1533 N N . GLN A 1 195 ? -18.908 -11.495 2.273 1.00 95.56 195 GLN A N 1
ATOM 1534 C CA . GLN A 1 195 ? -17.695 -12.164 1.839 1.00 95.56 195 GLN A CA 1
ATOM 1535 C C . GLN A 1 195 ? -17.906 -12.834 0.470 1.00 95.56 195 GLN A C 1
ATOM 1537 O O . GLN A 1 195 ? -19.025 -13.261 0.156 1.00 95.56 195 GLN A O 1
ATOM 1542 N N . PRO A 1 196 ? -16.831 -13.047 -0.313 1.00 94.38 196 PRO A N 1
ATOM 1543 C CA . PRO A 1 196 ? -16.924 -13.607 -1.664 1.00 94.38 196 PRO A CA 1
ATOM 1544 C C . PRO A 1 196 ? -17.706 -14.923 -1.754 1.00 94.38 196 PRO A C 1
ATOM 1546 O O . PRO A 1 196 ? -18.505 -15.117 -2.668 1.00 94.38 196 PRO A O 1
ATOM 1549 N N . LYS A 1 197 ? -17.548 -15.816 -0.767 1.00 93.88 197 LYS A N 1
ATOM 1550 C CA . LYS A 1 197 ? -18.259 -17.105 -0.716 1.00 93.88 197 LYS A CA 1
ATOM 1551 C C . LYS A 1 197 ? -19.784 -16.943 -0.693 1.00 93.88 197 LYS A C 1
ATOM 1553 O O . LYS A 1 197 ? -20.484 -17.720 -1.337 1.00 93.88 197 LYS A O 1
ATOM 1558 N N . GLN A 1 198 ? -20.299 -15.928 0.005 1.00 96.00 198 GLN A N 1
ATOM 1559 C CA . GLN A 1 198 ? -21.738 -15.643 0.067 1.00 96.00 198 GLN A CA 1
ATOM 1560 C C . GLN A 1 198 ? -22.244 -15.122 -1.285 1.00 96.00 198 GLN A C 1
ATOM 1562 O O . GLN A 1 198 ? -23.251 -15.607 -1.798 1.00 96.00 198 GLN A O 1
ATOM 1567 N N . THR A 1 199 ? -21.499 -14.207 -1.909 1.00 96.06 199 THR A N 1
ATOM 1568 C CA . THR A 1 199 ? -21.794 -13.689 -3.254 1.00 96.06 199 THR A CA 1
ATOM 1569 C C . THR A 1 199 ? -21.822 -14.795 -4.304 1.00 96.06 199 THR A C 1
ATOM 1571 O O . THR A 1 199 ? -22.740 -14.838 -5.124 1.00 96.06 199 THR A O 1
ATOM 1574 N N . LEU A 1 200 ? -20.849 -15.711 -4.276 1.00 93.25 200 LEU A N 1
ATOM 1575 C CA . LEU A 1 200 ? -20.783 -16.851 -5.194 1.00 93.25 200 LEU A CA 1
ATOM 1576 C C . LEU A 1 200 ? -21.982 -17.790 -5.013 1.00 93.25 200 LEU A C 1
ATOM 1578 O O . LEU A 1 200 ? -22.606 -18.176 -6.002 1.00 93.25 200 LEU A O 1
ATOM 1582 N N . ALA A 1 201 ? -22.358 -18.094 -3.766 1.00 94.62 201 ALA A N 1
ATOM 1583 C CA . ALA A 1 201 ? -23.537 -18.907 -3.461 1.00 94.62 201 ALA A CA 1
ATOM 1584 C C . ALA A 1 201 ? -24.851 -18.261 -3.947 1.00 94.62 201 ALA A C 1
ATOM 1586 O O . ALA A 1 201 ? -25.785 -18.967 -4.319 1.00 94.62 201 ALA A O 1
ATOM 1587 N N . ALA A 1 202 ? -24.906 -16.928 -3.996 1.00 94.31 202 ALA A N 1
ATOM 1588 C CA . ALA A 1 202 ? -26.038 -16.155 -4.506 1.00 94.31 202 ALA A CA 1
ATOM 1589 C C . ALA A 1 202 ? -25.940 -15.812 -6.009 1.00 94.31 202 ALA A C 1
ATOM 1591 O O . ALA A 1 202 ? -26.668 -14.943 -6.493 1.00 94.31 202 ALA A O 1
ATOM 1592 N N . ALA A 1 203 ? -25.024 -16.444 -6.756 1.00 94.75 203 ALA A N 1
ATOM 1593 C CA . ALA A 1 203 ? -24.777 -16.181 -8.180 1.00 94.75 203 ALA A CA 1
ATOM 1594 C C . ALA A 1 203 ? -24.510 -14.694 -8.513 1.00 94.75 203 ALA A C 1
ATOM 1596 O O . ALA A 1 203 ? -24.827 -14.212 -9.604 1.00 94.75 203 ALA A O 1
ATOM 1597 N N . GLY A 1 204 ? -23.927 -13.949 -7.569 1.00 94.94 204 GLY A N 1
ATOM 1598 C CA . GLY A 1 204 ? -23.620 -12.527 -7.719 1.00 94.94 204 GLY A CA 1
ATOM 1599 C C . GLY A 1 204 ? -24.823 -11.588 -7.601 1.00 94.94 204 GLY A C 1
ATOM 1600 O O . GLY A 1 204 ? -24.699 -10.415 -7.964 1.00 94.94 204 GLY A O 1
ATOM 1601 N N . LEU A 1 205 ? -25.980 -12.072 -7.136 1.00 97.38 205 LEU A N 1
ATOM 1602 C CA . LEU A 1 205 ? -27.219 -11.298 -7.056 1.00 97.38 205 LEU A CA 1
ATOM 1603 C C . LEU A 1 205 ? -27.562 -10.913 -5.613 1.00 97.38 205 LEU A C 1
ATOM 1605 O O . LEU A 1 205 ? -27.448 -11.703 -4.680 1.00 97.38 205 LEU A O 1
ATOM 1609 N N . CYS A 1 206 ? -28.027 -9.679 -5.446 1.00 97.12 206 CYS A N 1
ATOM 1610 C CA . CYS A 1 206 ? -28.534 -9.150 -4.191 1.00 97.12 206 CYS A CA 1
ATOM 1611 C C . CYS A 1 206 ? -29.837 -9.872 -3.799 1.00 97.12 206 CYS A C 1
ATOM 1613 O O . CYS A 1 206 ? -30.777 -9.859 -4.600 1.00 97.12 206 CYS A O 1
ATOM 1615 N N . PRO A 1 207 ? -29.948 -10.433 -2.582 1.00 95.94 207 PRO A N 1
ATOM 1616 C CA . PRO A 1 207 ? -31.132 -11.180 -2.150 1.00 95.94 207 PRO A CA 1
ATOM 1617 C C . PRO A 1 207 ? -32.368 -10.282 -2.005 1.00 95.94 207 PRO A C 1
ATOM 1619 O O . PRO A 1 207 ? -33.487 -10.742 -2.195 1.00 95.94 207 PRO A O 1
ATOM 1622 N N . GLU A 1 208 ? -32.162 -8.991 -1.736 1.00 96.94 208 GLU A N 1
ATOM 1623 C CA . GLU A 1 2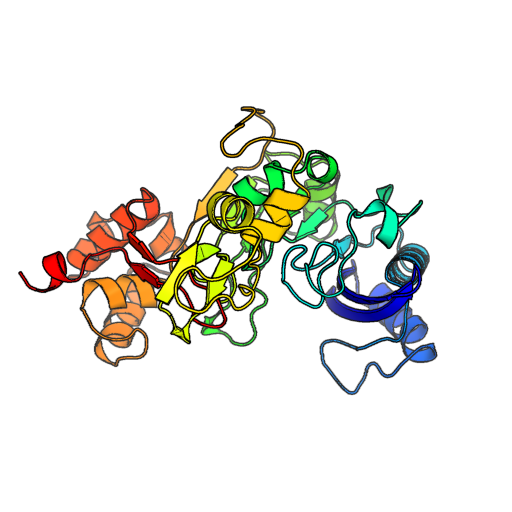08 ? -33.242 -8.030 -1.499 1.00 96.94 208 GLU A CA 1
ATOM 1624 C C . GLU A 1 208 ? -33.878 -7.503 -2.793 1.00 96.94 208 GLU A C 1
ATOM 1626 O O . GLU A 1 208 ? -35.060 -7.172 -2.825 1.00 96.94 208 GLU A O 1
ATOM 1631 N N . CYS A 1 209 ? -33.101 -7.372 -3.876 1.00 97.19 209 CYS A N 1
ATOM 1632 C CA . CYS A 1 209 ? -33.579 -6.707 -5.099 1.00 97.19 209 CYS A CA 1
ATOM 1633 C C . CYS A 1 209 ? -33.229 -7.406 -6.419 1.00 97.19 209 CYS A C 1
ATOM 1635 O O . CYS A 1 209 ? -33.594 -6.901 -7.482 1.00 97.19 209 CYS A O 1
ATOM 1637 N N . GLY A 1 210 ? -32.488 -8.516 -6.386 1.00 96.50 210 GLY A N 1
ATOM 1638 C CA . GLY A 1 210 ? -32.093 -9.296 -7.565 1.00 96.50 210 GLY A CA 1
ATOM 1639 C C . GLY A 1 210 ? -31.077 -8.623 -8.498 1.00 96.50 210 GLY A C 1
ATOM 1640 O O . GLY A 1 210 ? -30.753 -9.173 -9.547 1.00 96.50 210 GLY A O 1
ATOM 1641 N N . ARG A 1 211 ? -30.568 -7.430 -8.161 1.00 96.94 211 ARG A N 1
ATOM 1642 C CA . ARG A 1 211 ? -29.522 -6.744 -8.943 1.00 96.94 211 ARG A CA 1
ATOM 1643 C C . ARG A 1 211 ? -28.146 -7.332 -8.652 1.00 96.94 211 ARG A C 1
ATOM 1645 O O . ARG A 1 211 ? -27.935 -7.909 -7.592 1.00 96.94 211 ARG A O 1
ATOM 1652 N N . LYS A 1 212 ? -27.198 -7.142 -9.572 1.00 96.75 212 LYS A N 1
ATOM 1653 C CA . LYS A 1 212 ? -25.804 -7.555 -9.365 1.00 96.75 212 LYS A CA 1
ATOM 1654 C C . LYS A 1 212 ? -25.178 -6.815 -8.182 1.00 96.75 212 LYS A C 1
ATOM 1656 O O . LYS A 1 212 ? -25.385 -5.610 -8.044 1.00 96.75 212 LYS A O 1
ATOM 1661 N N . LEU A 1 213 ? -24.408 -7.540 -7.378 1.00 96.38 213 LEU A N 1
ATOM 1662 C CA . LEU A 1 213 ? -23.556 -6.967 -6.339 1.00 96.38 213 LEU A CA 1
ATOM 1663 C C . LEU A 1 213 ? -22.328 -6.292 -6.968 1.00 96.38 213 LEU A C 1
ATOM 1665 O O . LEU A 1 213 ? -21.808 -6.749 -7.991 1.00 96.38 213 LEU A O 1
ATOM 1669 N N . THR A 1 214 ? -21.860 -5.214 -6.346 1.00 95.31 214 THR A N 1
ATOM 1670 C CA . THR A 1 214 ? -20.533 -4.656 -6.608 1.00 95.31 214 THR A CA 1
ATOM 1671 C C . THR A 1 214 ? -19.506 -5.605 -6.006 1.00 95.31 214 THR A C 1
ATOM 1673 O O . THR A 1 214 ? -19.577 -5.893 -4.814 1.00 95.31 214 THR A O 1
ATOM 1676 N N . VAL A 1 215 ? -18.575 -6.102 -6.822 1.00 94.25 215 VAL A N 1
ATOM 1677 C CA . VAL A 1 215 ? -17.521 -7.014 -6.359 1.00 94.25 215 VAL A CA 1
ATOM 1678 C C . VAL A 1 215 ? -16.359 -6.243 -5.738 1.00 94.25 215 VAL A C 1
ATOM 1680 O O . VAL A 1 215 ? -15.861 -5.277 -6.323 1.00 94.25 215 VAL A O 1
ATOM 1683 N N . GLY A 1 216 ? -15.937 -6.672 -4.555 1.00 96.31 216 GLY A N 1
ATOM 1684 C CA . GLY A 1 216 ? -14.845 -6.087 -3.796 1.00 96.31 216 GLY A CA 1
ATOM 1685 C C . GLY A 1 216 ? -13.473 -6.665 -4.149 1.00 96.31 216 GLY A C 1
ATOM 1686 O O . GLY A 1 216 ? -13.325 -7.635 -4.899 1.00 96.31 216 GLY A O 1
ATOM 1687 N N . VAL A 1 217 ? -12.436 -6.074 -3.566 1.00 97.31 217 VAL A N 1
ATOM 1688 C CA . VAL A 1 217 ? -11.037 -6.488 -3.704 1.00 97.31 217 VAL A CA 1
ATOM 1689 C C . VAL A 1 217 ? -10.830 -7.874 -3.111 1.00 97.31 217 VAL A C 1
ATOM 1691 O O . VAL A 1 217 ? -10.176 -8.709 -3.734 1.00 97.31 217 VAL A O 1
ATOM 1694 N N . ARG A 1 218 ? -11.475 -8.186 -1.979 1.00 96.50 218 ARG A N 1
ATOM 1695 C CA . ARG A 1 218 ? -11.408 -9.527 -1.383 1.00 96.50 218 ARG A CA 1
ATOM 1696 C C . ARG A 1 218 ? -11.918 -10.608 -2.338 1.00 96.50 218 ARG A C 1
ATOM 1698 O O . ARG A 1 218 ? -11.358 -11.699 -2.374 1.00 96.50 218 ARG A O 1
ATOM 1705 N N . HIS A 1 219 ? -12.926 -10.307 -3.159 1.00 96.75 219 HIS A N 1
ATOM 1706 C CA . HIS A 1 219 ? -13.403 -11.226 -4.197 1.00 96.75 219 HIS A CA 1
ATOM 1707 C C . HIS A 1 219 ? -12.380 -11.395 -5.313 1.00 96.75 219 HIS A C 1
ATOM 1709 O O . HIS A 1 219 ? -12.176 -12.502 -5.805 1.00 96.75 219 HIS A O 1
ATOM 1715 N N . ARG A 1 220 ? -11.699 -10.314 -5.708 1.00 96.88 220 ARG A N 1
ATOM 1716 C CA . ARG A 1 220 ? -10.619 -10.399 -6.694 1.00 96.88 220 ARG A CA 1
ATOM 1717 C C . ARG A 1 220 ? -9.481 -11.297 -6.207 1.00 96.88 220 ARG A C 1
ATOM 1719 O O . ARG A 1 220 ? -9.028 -12.128 -6.992 1.00 96.88 220 ARG A O 1
ATOM 1726 N N . VAL A 1 221 ? -9.089 -11.178 -4.938 1.00 96.81 221 VAL A N 1
ATOM 1727 C CA . VAL A 1 221 ? -8.121 -12.091 -4.311 1.00 96.81 221 VAL A CA 1
ATOM 1728 C C . VAL A 1 221 ? -8.661 -13.518 -4.309 1.00 96.81 221 VAL A C 1
ATOM 1730 O O . VAL A 1 221 ? -7.982 -14.400 -4.812 1.00 96.81 221 VAL A O 1
ATOM 1733 N N . GLU A 1 222 ? -9.896 -13.752 -3.846 1.00 95.88 222 GLU A N 1
ATOM 1734 C CA . GLU A 1 222 ? -10.517 -15.090 -3.835 1.00 95.88 222 GLU A CA 1
ATOM 1735 C C . GLU A 1 222 ? -10.509 -15.754 -5.217 1.00 95.88 222 GLU A C 1
ATOM 1737 O O . GLU A 1 222 ? -10.245 -16.946 -5.329 1.00 95.88 222 GLU A O 1
ATOM 1742 N N . LYS A 1 223 ? -10.777 -14.981 -6.276 1.00 96.06 223 LYS A N 1
ATOM 1743 C CA . LYS A 1 223 ? -10.809 -15.480 -7.654 1.00 96.06 223 LYS A CA 1
ATOM 1744 C C . LYS A 1 223 ? -9.434 -15.952 -8.142 1.00 96.06 223 LYS A C 1
ATOM 1746 O O . LYS A 1 223 ? -9.384 -16.873 -8.953 1.00 96.06 223 LYS A O 1
ATOM 1751 N N . LEU A 1 224 ? -8.358 -15.271 -7.744 1.00 97.00 224 LEU A N 1
ATOM 1752 C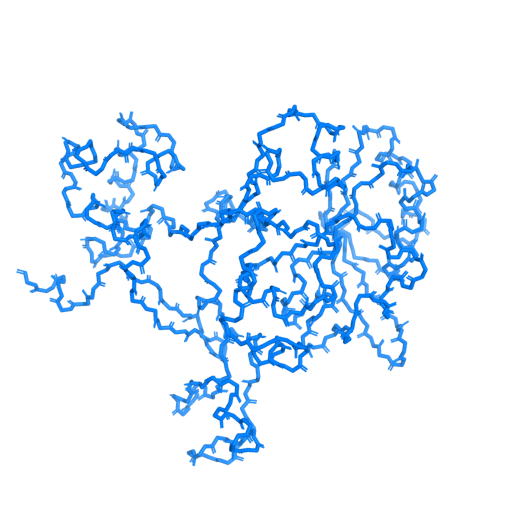 CA . LEU A 1 224 ? -6.999 -15.574 -8.208 1.00 97.00 224 LEU A CA 1
ATOM 1753 C C . LEU A 1 224 ? -6.231 -16.498 -7.258 1.00 97.00 224 LEU A C 1
ATOM 1755 O O . LEU A 1 224 ? -5.293 -17.152 -7.695 1.00 97.00 224 LEU A O 1
ATOM 1759 N N . ALA A 1 225 ? -6.607 -16.532 -5.982 1.00 96.00 225 ALA A N 1
ATOM 1760 C CA . ALA A 1 225 ? -5.934 -17.301 -4.950 1.00 96.00 225 ALA A CA 1
ATOM 1761 C C . ALA A 1 225 ? -5.886 -18.798 -5.282 1.00 96.00 225 ALA A C 1
ATOM 1763 O O . ALA A 1 225 ? -6.893 -19.412 -5.635 1.00 96.00 225 ALA A O 1
ATOM 1764 N N . ASP A 1 226 ? -4.714 -19.392 -5.082 1.00 95.62 226 ASP A N 1
ATOM 1765 C CA . ASP A 1 226 ? -4.467 -20.831 -5.184 1.00 95.62 226 ASP A CA 1
ATOM 1766 C C . ASP A 1 226 ? -4.276 -21.490 -3.807 1.00 95.62 226 ASP A C 1
ATOM 1768 O O . ASP A 1 226 ? -4.166 -22.714 -3.711 1.00 95.62 226 ASP A O 1
ATOM 1772 N N . ARG A 1 227 ? -4.309 -20.696 -2.726 1.00 93.69 227 ARG A N 1
ATOM 1773 C CA . ARG A 1 227 ? -4.277 -21.161 -1.334 1.00 93.69 227 ARG A CA 1
ATOM 1774 C C . ARG A 1 227 ? -5.533 -20.742 -0.560 1.00 93.69 227 ARG A C 1
ATOM 1776 O O . ARG A 1 227 ? -6.073 -19.643 -0.770 1.00 93.69 227 ARG A O 1
ATOM 1783 N N . PRO A 1 228 ? -6.010 -21.590 0.373 1.00 91.62 228 PRO A N 1
ATOM 1784 C CA . PRO A 1 228 ? -7.143 -21.235 1.209 1.00 91.62 228 PRO A CA 1
ATOM 1785 C C . PRO A 1 228 ? -6.770 -20.111 2.182 1.00 91.62 228 PRO A C 1
ATOM 1787 O O . PRO A 1 228 ? -5.606 -19.884 2.508 1.00 91.62 228 PRO A O 1
ATOM 1790 N N . GLU A 1 229 ? -7.782 -19.384 2.642 1.00 87.44 229 GLU A N 1
ATOM 1791 C CA . GLU A 1 229 ? -7.615 -18.386 3.697 1.00 87.44 229 GLU A CA 1
ATOM 1792 C C . GLU A 1 229 ? -7.090 -19.048 4.980 1.00 87.44 229 GLU A C 1
ATOM 1794 O O . GLU A 1 229 ? -7.546 -20.132 5.346 1.00 87.44 229 GLU A O 1
ATOM 1799 N N . GLY A 1 230 ? -6.113 -18.418 5.634 1.00 81.12 230 GLY A N 1
ATOM 1800 C CA . GLY A 1 230 ? -5.480 -18.966 6.836 1.00 81.12 230 GLY A CA 1
ATOM 1801 C C . GLY A 1 230 ? -4.537 -20.151 6.591 1.00 81.12 230 GLY A C 1
ATOM 1802 O O . GLY A 1 230 ? -4.073 -20.742 7.561 1.00 81.12 230 GLY A O 1
ATOM 1803 N N . ALA A 1 231 ? -4.221 -20.506 5.335 1.00 71.81 231 ALA A N 1
ATOM 1804 C CA . ALA A 1 231 ? -3.068 -21.363 5.047 1.00 71.81 231 ALA A CA 1
ATOM 1805 C C . ALA A 1 231 ? -1.775 -20.587 5.322 1.00 71.81 231 ALA A C 1
ATOM 1807 O O . ALA A 1 231 ? -1.115 -20.071 4.418 1.00 71.81 231 ALA A O 1
ATOM 1808 N N . GLU A 1 232 ? -1.437 -20.468 6.598 1.00 64.38 232 GLU A N 1
ATOM 1809 C CA . GLU A 1 232 ? -0.127 -20.022 7.028 1.00 64.38 232 GLU A CA 1
ATOM 1810 C C . GLU A 1 232 ? 0.832 -21.197 6.866 1.00 64.38 232 GLU A C 1
ATOM 1812 O O . GLU A 1 232 ? 0.920 -22.094 7.698 1.00 64.38 232 GLU A O 1
ATOM 1817 N N . GLU A 1 233 ? 1.555 -21.213 5.750 1.00 56.72 233 GLU A N 1
ATOM 1818 C CA . GLU A 1 233 ? 2.862 -21.852 5.772 1.00 56.72 233 GLU A CA 1
ATOM 1819 C C . GLU A 1 233 ? 3.754 -20.943 6.624 1.00 56.72 233 GLU A C 1
ATOM 1821 O O . GLU A 1 233 ? 4.181 -19.878 6.163 1.00 56.72 233 GLU A O 1
ATOM 1826 N N . GLU A 1 234 ? 3.968 -21.334 7.886 1.00 52.88 234 GLU A N 1
ATOM 1827 C CA . GLU A 1 234 ? 5.042 -20.828 8.745 1.00 52.88 234 GLU A CA 1
ATOM 1828 C C . GLU A 1 234 ? 6.376 -21.100 8.040 1.00 52.88 234 GLU A C 1
ATOM 1830 O O . GLU A 1 234 ? 7.056 -22.099 8.250 1.00 52.88 234 GLU A O 1
ATOM 1835 N N . SER A 1 235 ? 6.730 -20.222 7.112 1.00 56.31 235 SER A N 1
ATOM 1836 C CA . SER A 1 235 ? 8.086 -20.123 6.613 1.00 56.31 235 SER A CA 1
ATOM 1837 C C . SER A 1 235 ? 8.789 -19.106 7.490 1.00 56.31 235 SER A C 1
ATOM 1839 O O . SER A 1 235 ? 8.455 -17.921 7.447 1.00 56.31 235 SER A O 1
ATOM 1841 N N . GLU A 1 236 ? 9.797 -19.563 8.235 1.00 55.53 236 GLU A N 1
ATOM 1842 C CA . GLU A 1 236 ? 10.707 -18.737 9.048 1.00 55.53 236 GLU A CA 1
ATOM 1843 C C . GLU A 1 236 ? 11.354 -17.586 8.249 1.00 55.53 236 GLU A C 1
ATOM 1845 O O . GLU A 1 236 ? 11.953 -16.685 8.823 1.00 55.53 236 GLU A O 1
ATOM 1850 N N . ARG A 1 237 ? 11.236 -17.598 6.912 1.00 66.44 237 ARG A N 1
ATOM 1851 C CA . ARG A 1 237 ? 11.802 -16.591 6.009 1.00 66.44 237 ARG A CA 1
ATOM 1852 C C . ARG A 1 237 ? 10.841 -15.476 5.607 1.00 66.44 237 ARG A C 1
ATOM 1854 O O . ARG A 1 237 ? 11.226 -14.630 4.804 1.00 66.44 237 ARG A O 1
ATOM 1861 N N . ARG A 1 238 ? 9.583 -15.486 6.058 1.00 80.06 238 ARG A N 1
ATOM 1862 C CA . ARG A 1 238 ? 8.627 -14.435 5.681 1.00 80.06 238 ARG A CA 1
ATOM 1863 C C . ARG A 1 238 ? 8.761 -13.232 6.624 1.00 80.06 238 ARG A C 1
ATOM 1865 O O . ARG A 1 238 ? 8.672 -13.423 7.833 1.00 80.06 238 ARG A O 1
ATOM 1872 N N . PRO A 1 239 ? 8.908 -12.008 6.087 1.00 87.12 239 PRO A N 1
ATOM 1873 C CA . PRO A 1 239 ? 8.877 -10.789 6.887 1.00 87.12 239 PRO A CA 1
ATOM 1874 C C . PRO A 1 239 ? 7.585 -10.682 7.702 1.00 87.12 239 PRO A C 1
ATOM 1876 O O . PRO A 1 239 ? 6.507 -11.107 7.253 1.00 87.12 239 PRO A O 1
ATOM 1879 N N . GLY A 1 240 ? 7.706 -10.111 8.901 1.00 91.31 240 GLY A N 1
ATOM 1880 C CA . GLY A 1 240 ? 6.567 -9.829 9.765 1.00 91.31 240 GLY A CA 1
ATOM 1881 C C . GLY A 1 240 ? 5.684 -8.719 9.198 1.00 91.31 240 GLY A C 1
ATOM 1882 O O . GLY A 1 240 ? 6.029 -8.053 8.225 1.00 91.31 240 GLY A O 1
ATOM 1883 N N . PHE A 1 241 ? 4.530 -8.502 9.813 1.00 94.50 241 PHE A N 1
ATOM 1884 C CA . PHE A 1 241 ? 3.732 -7.309 9.564 1.00 94.50 241 PHE A CA 1
ATOM 1885 C C . PHE A 1 241 ? 2.943 -6.949 10.818 1.00 94.50 241 PHE A C 1
ATOM 1887 O O . PHE A 1 241 ? 2.671 -7.812 11.655 1.00 94.50 241 PHE A O 1
ATOM 1894 N N . GLU A 1 242 ? 2.578 -5.682 10.944 1.00 95.69 242 GLU A N 1
ATOM 1895 C CA . GLU A 1 242 ? 1.721 -5.196 12.020 1.00 95.69 242 GLU A CA 1
ATOM 1896 C C . GLU A 1 242 ? 0.687 -4.222 11.466 1.00 95.69 242 GLU A C 1
ATOM 1898 O O . GLU A 1 242 ? 1.001 -3.402 10.605 1.00 95.69 242 GLU A O 1
ATOM 1903 N N . TYR A 1 243 ? -0.543 -4.288 11.971 1.00 96.81 243 TYR A N 1
ATOM 1904 C CA . TYR A 1 243 ? -1.556 -3.299 11.626 1.00 96.81 243 TYR A CA 1
ATOM 1905 C C . TYR A 1 243 ? -1.501 -2.121 12.587 1.00 96.81 243 TYR A C 1
ATOM 1907 O O . TYR A 1 243 ? -1.601 -2.307 13.805 1.00 96.81 243 TYR A O 1
ATOM 1915 N N . LEU A 1 244 ? -1.439 -0.907 12.045 1.00 96.06 244 LEU A N 1
ATOM 1916 C CA . LEU A 1 244 ? -1.554 0.317 12.829 1.00 96.06 244 LEU A CA 1
ATOM 1917 C C . LEU A 1 244 ? -2.800 1.107 12.435 1.00 96.06 244 LEU A C 1
ATOM 1919 O O . LEU A 1 244 ? -3.179 1.219 11.271 1.00 96.06 244 LEU A O 1
ATOM 1923 N N . ILE A 1 245 ? -3.418 1.703 13.448 1.00 95.62 245 ILE A N 1
ATOM 1924 C CA . ILE A 1 245 ? -4.454 2.718 13.305 1.00 95.62 245 ILE A CA 1
ATOM 1925 C C . ILE A 1 245 ? -3.772 4.061 13.595 1.00 95.62 245 ILE A C 1
ATOM 1927 O O . ILE A 1 245 ? -3.106 4.167 14.629 1.00 95.62 245 ILE A O 1
ATOM 1931 N N . PRO A 1 246 ? -3.917 5.091 12.736 1.00 95.38 246 PRO A N 1
ATOM 1932 C CA . PRO A 1 246 ? -3.318 6.399 12.987 1.00 95.38 246 PRO A CA 1
ATOM 1933 C C . PRO A 1 246 ? -3.656 6.916 14.388 1.00 95.38 246 PRO A C 1
ATOM 1935 O O . PRO A 1 246 ? -4.793 6.786 14.850 1.00 95.38 246 PRO A O 1
ATOM 1938 N N . LEU A 1 247 ? -2.703 7.549 15.067 1.00 96.69 247 LEU A N 1
ATOM 1939 C CA . LEU A 1 247 ? -2.854 7.935 16.473 1.00 96.69 247 LEU A CA 1
ATOM 1940 C C . LEU A 1 247 ? -4.048 8.873 16.682 1.00 96.69 247 LEU A C 1
ATOM 1942 O O . LEU A 1 247 ? -4.767 8.757 17.671 1.00 96.69 247 LEU A O 1
ATOM 1946 N N . ALA A 1 248 ? -4.316 9.763 15.724 1.00 96.00 248 ALA A N 1
ATOM 1947 C CA . ALA A 1 248 ? -5.502 10.615 15.757 1.00 96.00 248 ALA A CA 1
ATOM 1948 C C . ALA A 1 248 ? -6.820 9.813 15.757 1.00 96.00 248 ALA A C 1
ATOM 1950 O O . ALA A 1 248 ? -7.769 10.223 16.424 1.00 96.00 248 ALA A O 1
ATOM 1951 N N . GLU A 1 249 ? -6.881 8.677 15.057 1.00 95.38 249 GLU A N 1
ATOM 1952 C CA . GLU A 1 249 ? -8.046 7.781 15.030 1.00 95.38 249 GLU A CA 1
ATOM 1953 C C . GLU A 1 249 ? -8.145 6.955 16.321 1.00 95.38 249 GLU A C 1
ATOM 1955 O O . GLU A 1 249 ? -9.231 6.832 16.888 1.00 95.38 249 GLU A O 1
ATOM 1960 N N . VAL A 1 250 ? -7.018 6.484 16.872 1.00 96.69 250 VAL A N 1
ATOM 1961 C CA . VAL A 1 250 ? -6.995 5.827 18.195 1.00 96.69 250 VAL A CA 1
ATOM 1962 C C . VAL A 1 250 ? -7.508 6.781 19.278 1.00 96.69 250 VAL A C 1
ATOM 1964 O O . VAL A 1 250 ? -8.393 6.425 20.060 1.00 96.69 250 VAL A O 1
ATOM 1967 N N . ILE A 1 251 ? -7.020 8.026 19.298 1.00 96.94 251 ILE A N 1
ATOM 1968 C CA . ILE A 1 251 ? -7.491 9.061 20.227 1.00 96.94 251 ILE A CA 1
ATOM 1969 C C . ILE A 1 251 ? -8.970 9.366 19.968 1.00 96.94 251 ILE A C 1
ATOM 1971 O O . ILE A 1 251 ? -9.748 9.434 20.916 1.00 96.94 251 ILE A O 1
ATOM 1975 N N . SER A 1 252 ? -9.378 9.526 18.705 1.00 95.38 252 SER A N 1
ATOM 1976 C CA . SER A 1 252 ? -10.775 9.764 18.319 1.00 95.38 252 SER A CA 1
ATOM 1977 C C . SER A 1 252 ? -11.707 8.694 18.880 1.00 95.38 252 SER A C 1
ATOM 1979 O O . SER A 1 252 ? -12.685 9.027 19.558 1.00 95.38 252 SER A O 1
ATOM 1981 N N . SER A 1 253 ? -11.351 7.425 18.673 1.00 93.12 253 SER A N 1
ATOM 1982 C CA . SER A 1 253 ? -12.070 6.275 19.211 1.00 93.12 253 SER A CA 1
ATOM 1983 C C . SER A 1 253 ? -12.059 6.261 20.738 1.00 93.12 253 SER A C 1
ATOM 1985 O O . SER A 1 253 ? -13.035 5.827 21.327 1.00 93.12 253 SER A O 1
ATOM 1987 N N . SER A 1 254 ? -11.001 6.756 21.382 1.00 92.56 254 SER A N 1
ATOM 1988 C CA . SER A 1 254 ? -10.878 6.805 22.848 1.00 92.56 254 SER A CA 1
ATOM 1989 C C . SER A 1 254 ? -11.744 7.889 23.494 1.00 92.56 254 SER A C 1
ATOM 1991 O O . SER A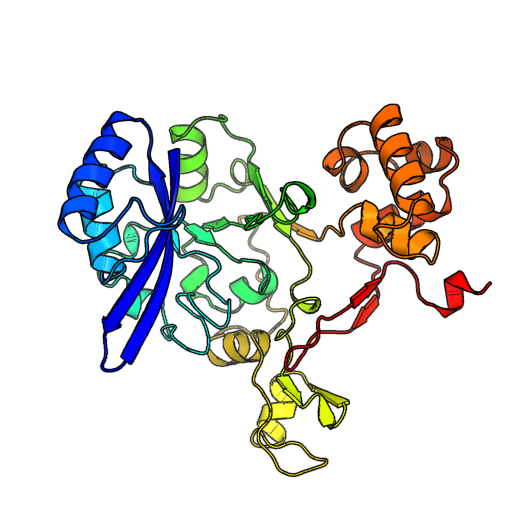 1 254 ? -12.189 7.738 24.627 1.00 92.56 254 SER A O 1
ATOM 1993 N N . VAL A 1 255 ? -11.965 9.018 22.809 1.00 92.00 255 VAL A N 1
ATOM 1994 C CA . VAL A 1 255 ? -12.668 10.181 23.384 1.00 92.00 255 VAL A CA 1
ATOM 1995 C C . VAL A 1 255 ? -14.053 10.449 22.794 1.00 92.00 255 VAL A C 1
ATOM 1997 O O . VAL A 1 255 ? -14.686 11.436 23.185 1.00 92.00 255 VAL A O 1
ATOM 2000 N N . GLY A 1 256 ? -14.505 9.613 21.855 1.00 91.44 256 GLY A N 1
ATOM 2001 C CA . GLY A 1 256 ? -15.856 9.643 21.287 1.00 91.44 256 GLY A CA 1
ATOM 2002 C C . GLY A 1 256 ? -16.158 10.852 20.395 1.00 91.44 256 GLY A C 1
ATOM 2003 O O . GLY A 1 256 ? -17.316 11.236 20.244 1.00 91.44 256 GLY A O 1
ATOM 2004 N N . VAL A 1 257 ? -15.137 11.492 19.819 1.00 93.25 257 VAL A N 1
ATOM 2005 C CA . VAL A 1 257 ? -15.294 12.648 18.915 1.00 93.25 257 VAL A CA 1
ATOM 2006 C C . VAL A 1 257 ? -14.385 12.499 17.706 1.00 93.25 257 VAL A C 1
ATOM 2008 O O . VAL A 1 257 ? -13.358 11.841 17.800 1.00 93.25 257 VAL A O 1
ATOM 2011 N N . GLY A 1 258 ? -14.726 13.133 16.582 1.00 93.56 258 GLY A N 1
ATOM 2012 C CA . GLY A 1 258 ? -13.997 12.942 15.323 1.00 93.56 258 GLY A CA 1
ATOM 2013 C C . GLY A 1 258 ? -12.496 13.292 15.384 1.00 93.56 258 GLY A C 1
ATOM 2014 O O . GLY A 1 258 ? -12.099 14.177 16.159 1.00 93.56 258 GLY A O 1
ATOM 2015 N N . PRO A 1 259 ? -11.670 12.668 14.522 1.00 93.81 259 PRO A N 1
ATOM 2016 C CA . PRO A 1 259 ? -10.202 12.739 14.564 1.00 93.81 259 PRO A CA 1
ATOM 2017 C C . PRO A 1 259 ? -9.648 14.146 14.311 1.00 93.81 259 PRO A C 1
ATOM 2019 O O . PRO A 1 259 ? -8.568 14.510 14.770 1.00 93.81 259 PRO A O 1
ATOM 2022 N N . THR A 1 260 ? -10.414 14.999 13.630 1.00 95.12 260 THR A N 1
ATOM 2023 C CA . THR A 1 260 ? -10.050 16.397 13.359 1.00 95.12 260 THR A CA 1
ATOM 2024 C C . THR A 1 260 ? -10.526 17.375 14.435 1.00 95.12 260 THR A C 1
ATOM 2026 O O . THR A 1 260 ? -10.357 18.584 14.277 1.00 95.12 260 THR A O 1
ATOM 2029 N N . SER A 1 261 ? -11.177 16.898 15.499 1.00 97.56 261 SER A N 1
ATOM 2030 C CA . SER A 1 261 ? -11.701 17.767 16.554 1.00 97.56 261 SER A CA 1
ATOM 2031 C C . SER A 1 261 ? -10.577 18.423 17.358 1.00 97.56 261 SER A C 1
ATOM 2033 O O . SER A 1 261 ? -9.501 17.854 17.537 1.00 97.56 261 SER A O 1
ATOM 2035 N N . LYS A 1 262 ? -10.845 19.611 17.920 1.00 97.88 262 LYS A N 1
ATOM 2036 C CA . LYS A 1 262 ? -9.880 20.316 18.779 1.00 97.88 262 LYS A CA 1
ATOM 2037 C C . LYS A 1 262 ? -9.409 19.441 19.946 1.00 97.88 262 LYS A C 1
ATOM 2039 O O . LYS A 1 262 ? -8.226 19.443 20.251 1.00 97.88 262 LYS A O 1
ATOM 2044 N N . LYS A 1 263 ? -10.320 18.667 20.553 1.00 97.50 263 LYS A N 1
ATOM 2045 C CA . LYS A 1 263 ? -10.010 17.751 21.661 1.00 97.50 263 LYS A CA 1
ATOM 2046 C C . LYS A 1 263 ? -8.975 16.700 21.245 1.00 97.50 263 LYS A C 1
ATOM 2048 O O . LYS A 1 263 ? -7.971 16.556 21.932 1.00 97.50 263 LYS A O 1
ATOM 2053 N N . VAL A 1 264 ? -9.191 16.025 20.112 1.00 97.88 264 VAL A N 1
ATOM 2054 C CA . VAL A 1 264 ? -8.250 15.017 19.592 1.00 97.88 264 VAL A CA 1
ATOM 2055 C C . VAL A 1 264 ? -6.906 15.649 19.259 1.00 97.88 264 VAL A C 1
ATOM 2057 O O . VAL A 1 264 ? -5.879 15.143 19.687 1.00 97.88 264 VAL A O 1
ATOM 2060 N N . GLN A 1 265 ? -6.905 16.778 18.550 1.00 97.69 265 GLN A N 1
ATOM 2061 C CA . GLN A 1 265 ? -5.663 17.431 18.132 1.00 97.69 265 GLN A CA 1
ATOM 2062 C C . GLN A 1 265 ? -4.844 17.940 19.327 1.00 97.69 265 GLN A C 1
ATOM 2064 O O . GLN A 1 265 ? -3.621 17.848 19.306 1.00 97.69 265 GLN A O 1
ATOM 2069 N N . THR A 1 266 ? -5.494 18.426 20.392 1.00 98.19 266 THR A N 1
ATOM 2070 C CA . THR A 1 266 ? -4.800 18.783 21.637 1.00 98.19 266 THR A CA 1
ATOM 2071 C C . THR A 1 266 ? -4.111 17.568 22.253 1.00 98.19 266 THR A C 1
ATOM 2073 O O . THR A 1 266 ? -2.919 17.647 22.522 1.00 98.19 266 THR A O 1
ATOM 2076 N N . ILE A 1 267 ? -4.818 16.444 22.413 1.00 98.31 267 ILE A N 1
ATOM 2077 C CA . ILE A 1 267 ? -4.232 15.216 22.975 1.00 98.31 267 ILE A CA 1
ATOM 2078 C C . ILE A 1 267 ? -3.091 14.705 22.090 1.00 98.31 267 ILE A C 1
ATOM 2080 O O . ILE A 1 267 ? -2.012 14.414 22.590 1.00 98.31 267 ILE A O 1
ATOM 2084 N N . TYR A 1 268 ? -3.314 14.651 20.776 1.00 98.25 268 TYR A N 1
ATOM 2085 C CA . TYR A 1 268 ? -2.331 14.209 19.792 1.00 98.25 268 TYR A CA 1
ATOM 2086 C C . TYR A 1 268 ? -1.028 15.006 19.907 1.00 98.25 268 TYR A C 1
ATOM 2088 O O . TYR A 1 268 ? 0.036 14.423 20.079 1.00 98.25 268 TYR A O 1
ATOM 2096 N N . HIS A 1 269 ? -1.100 16.340 19.896 1.00 97.88 269 HIS A N 1
ATOM 2097 C CA . HIS A 1 269 ? 0.096 17.174 20.008 1.00 97.88 269 HIS A CA 1
ATOM 2098 C C . HIS A 1 269 ? 0.767 17.099 21.382 1.00 97.88 269 HIS A C 1
ATOM 2100 O O . HIS A 1 269 ? 1.988 17.197 21.437 1.00 97.88 269 HIS A O 1
ATOM 2106 N N . THR A 1 270 ? 0.010 16.905 22.467 1.00 98.06 270 THR A N 1
ATOM 2107 C CA . THR A 1 270 ? 0.588 16.659 23.797 1.00 98.06 270 THR A CA 1
ATOM 2108 C C . THR A 1 270 ? 1.383 15.358 23.817 1.00 98.06 270 THR A C 1
ATOM 2110 O O . THR A 1 270 ? 2.542 15.374 24.211 1.00 98.06 270 THR A O 1
ATOM 2113 N N . LEU A 1 271 ? 0.814 14.257 23.315 1.00 98.44 271 LEU A N 1
ATOM 2114 C CA . LEU A 1 271 ? 1.528 12.979 23.251 1.00 98.44 271 LEU A CA 1
ATOM 2115 C C . LEU A 1 271 ? 2.792 13.085 22.395 1.00 98.44 271 LEU A C 1
ATOM 2117 O O . LEU A 1 271 ? 3.831 12.579 22.799 1.00 98.44 271 LEU A O 1
ATOM 2121 N N . LEU A 1 272 ? 2.737 13.791 21.261 1.00 98.06 272 LEU A N 1
ATOM 2122 C CA . LEU A 1 272 ? 3.932 13.977 20.437 1.00 98.06 272 LEU A CA 1
ATOM 2123 C C . LEU A 1 272 ? 5.013 14.833 21.111 1.00 98.06 272 LEU A C 1
ATOM 2125 O O . LEU A 1 272 ? 6.202 14.591 20.914 1.00 98.06 272 LEU A O 1
ATOM 2129 N N . ALA A 1 273 ? 4.611 15.854 21.871 1.00 98.12 273 ALA A N 1
ATOM 2130 C CA . ALA A 1 273 ? 5.543 16.719 22.586 1.00 98.12 273 ALA A CA 1
ATOM 2131 C C . ALA A 1 273 ? 6.234 15.985 23.745 1.00 98.12 273 ALA A C 1
ATOM 2133 O O . ALA A 1 273 ? 7.422 16.209 23.974 1.00 98.12 273 ALA A O 1
ATOM 2134 N N . ASP A 1 274 ? 5.501 15.112 24.438 1.00 98.00 274 ASP A N 1
ATOM 2135 C CA . ASP A 1 274 ? 5.979 14.441 25.648 1.00 98.00 274 ASP A CA 1
ATOM 2136 C C . ASP A 1 274 ? 6.682 13.105 25.350 1.00 98.00 274 ASP A C 1
ATOM 2138 O O . ASP A 1 274 ? 7.637 12.753 26.040 1.00 98.00 274 ASP A O 1
ATOM 2142 N N . LEU A 1 275 ? 6.224 12.362 24.334 1.00 98.38 275 LEU A N 1
ATOM 2143 C CA . LEU A 1 275 ? 6.629 10.971 24.070 1.00 98.38 275 LEU A CA 1
ATOM 2144 C C . LEU A 1 275 ? 7.352 10.776 22.727 1.00 98.38 275 LEU A C 1
ATOM 2146 O O . LEU A 1 275 ? 7.897 9.702 22.486 1.00 98.38 275 LEU A O 1
ATOM 2150 N N . GLY A 1 276 ? 7.390 11.794 21.860 1.00 97.88 276 GLY A N 1
ATOM 2151 C CA . GLY A 1 276 ? 8.089 11.736 20.575 1.00 97.88 276 GLY A CA 1
ATOM 2152 C C . GLY A 1 276 ? 7.185 11.419 19.372 1.00 97.88 276 GLY A C 1
ATOM 2153 O O . GLY A 1 276 ? 5.984 11.672 19.409 1.00 97.88 276 GLY A O 1
ATOM 2154 N N . PRO A 1 277 ? 7.746 10.956 18.241 1.00 96.81 277 PRO A N 1
ATOM 2155 C CA . PRO A 1 277 ? 7.015 10.846 16.980 1.00 96.81 277 PRO A CA 1
ATOM 2156 C C . PRO A 1 277 ? 5.910 9.779 17.020 1.00 96.81 277 PRO A C 1
ATOM 2158 O O . PRO A 1 277 ? 5.967 8.813 17.773 1.00 96.81 277 PRO A O 1
ATOM 2161 N N . GLU A 1 278 ? 4.909 9.931 16.147 1.00 97.00 278 GLU A N 1
ATOM 2162 C CA . GLU A 1 278 ? 3.693 9.105 16.154 1.00 97.00 278 GLU A CA 1
ATOM 2163 C C . GLU A 1 278 ? 3.972 7.599 16.084 1.00 97.00 278 GLU A C 1
ATOM 2165 O O . GLU A 1 278 ? 3.373 6.836 16.837 1.00 97.00 278 GLU A O 1
ATOM 2170 N N . LEU A 1 279 ? 4.889 7.164 15.213 1.00 96.00 279 LEU A N 1
ATOM 2171 C CA . LEU A 1 279 ? 5.209 5.742 15.077 1.00 96.00 279 LEU A CA 1
ATOM 2172 C C . LEU A 1 279 ? 5.821 5.159 16.355 1.00 96.00 279 LEU A C 1
ATOM 2174 O O . LEU A 1 279 ? 5.528 4.012 16.678 1.00 96.00 279 LEU A O 1
ATOM 2178 N N . ASP A 1 280 ? 6.595 5.937 17.112 1.00 97.12 280 ASP A N 1
ATOM 2179 C CA . ASP A 1 280 ? 7.137 5.480 18.395 1.00 97.12 280 ASP A CA 1
ATOM 2180 C C . ASP A 1 280 ? 6.006 5.346 19.419 1.00 97.12 280 ASP A C 1
ATOM 2182 O O . ASP A 1 280 ? 5.869 4.304 20.064 1.00 97.12 280 ASP A O 1
ATOM 2186 N N . VAL A 1 281 ? 5.112 6.341 19.495 1.00 98.19 281 VAL A N 1
ATOM 2187 C CA . VAL A 1 281 ? 3.921 6.283 20.363 1.00 98.19 281 VAL A CA 1
ATOM 2188 C C . VAL A 1 281 ? 3.059 5.058 20.041 1.00 98.19 281 VAL A C 1
ATOM 2190 O O . VAL A 1 281 ? 2.605 4.351 20.941 1.00 98.19 281 VAL A O 1
ATOM 2193 N N . LEU A 1 282 ? 2.847 4.766 18.757 1.00 97.44 282 LEU A N 1
ATOM 2194 C CA . LEU A 1 282 ? 2.014 3.649 18.316 1.00 97.44 282 LEU A CA 1
ATOM 2195 C C . LEU A 1 282 ? 2.680 2.284 18.487 1.00 97.44 282 LEU A C 1
ATOM 2197 O O . LEU A 1 282 ? 1.954 1.326 18.744 1.00 97.44 282 LEU A O 1
ATOM 2201 N N . ARG A 1 283 ? 4.011 2.174 18.403 1.00 96.56 283 ARG A N 1
ATOM 2202 C CA . ARG A 1 283 ? 4.712 0.876 18.328 1.00 96.56 283 ARG A CA 1
ATOM 2203 C C . ARG A 1 283 ? 5.527 0.527 19.570 1.00 96.56 283 ARG A C 1
ATOM 2205 O O . ARG A 1 283 ? 5.460 -0.608 20.032 1.00 96.56 283 ARG A O 1
ATOM 2212 N N . THR A 1 284 ? 6.283 1.475 20.121 1.00 96.62 284 THR A N 1
ATOM 2213 C CA . THR A 1 284 ? 7.343 1.185 21.103 1.00 96.62 284 THR A CA 1
ATOM 2214 C C . THR A 1 284 ? 7.053 1.739 22.493 1.00 96.62 284 THR A C 1
ATOM 2216 O O . THR A 1 284 ? 7.271 1.029 23.473 1.00 96.62 284 THR A O 1
ATOM 2219 N N . VAL A 1 285 ? 6.504 2.953 22.598 1.00 98.31 285 VAL A N 1
ATOM 2220 C CA . VAL A 1 285 ? 6.176 3.587 23.888 1.00 98.31 285 VAL A CA 1
ATOM 2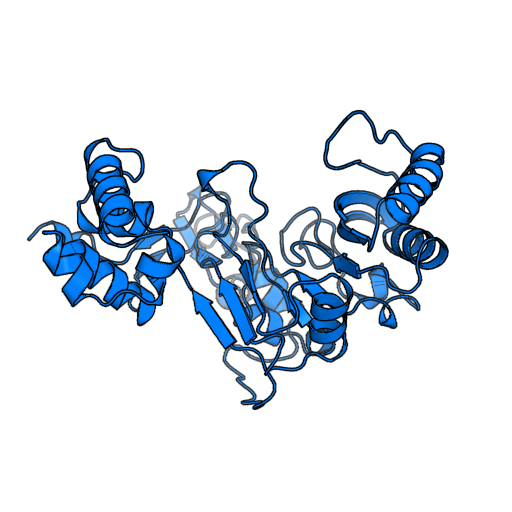221 C C . VAL A 1 285 ? 5.195 2.712 24.668 1.00 98.31 285 VAL A C 1
ATOM 2223 O O . VAL A 1 285 ? 4.244 2.167 24.098 1.00 98.31 285 VAL A O 1
ATOM 2226 N N . THR A 1 286 ? 5.413 2.533 25.967 1.00 98.25 286 THR A N 1
ATOM 2227 C CA . THR A 1 286 ? 4.569 1.647 26.776 1.00 98.25 286 THR A CA 1
ATOM 2228 C C . THR A 1 286 ? 3.197 2.278 27.059 1.00 98.25 286 THR A C 1
ATOM 2230 O O . THR A 1 286 ? 3.082 3.501 27.166 1.00 98.25 286 THR A O 1
ATOM 2233 N N . PRO A 1 287 ? 2.127 1.475 27.225 1.00 98.00 287 PRO A N 1
ATOM 2234 C CA . PRO A 1 287 ? 0.830 2.004 27.650 1.00 98.00 287 PRO A CA 1
ATOM 2235 C C . PRO A 1 287 ? 0.900 2.807 28.961 1.00 98.00 287 PRO A C 1
ATOM 2237 O O . PRO A 1 287 ? 0.209 3.814 29.092 1.00 98.00 287 PRO A O 1
ATOM 2240 N N . ASP A 1 288 ? 1.768 2.420 29.899 1.00 98.25 288 ASP A N 1
ATOM 2241 C CA . ASP A 1 288 ? 1.938 3.127 31.175 1.00 98.25 288 ASP A CA 1
ATOM 2242 C C . ASP A 1 288 ? 2.498 4.545 30.989 1.00 98.25 288 ASP A C 1
ATOM 2244 O O . ASP A 1 288 ? 2.041 5.479 31.650 1.00 98.25 288 ASP A O 1
ATOM 2248 N N . GLU A 1 289 ? 3.430 4.744 30.053 1.00 98.38 289 GLU A N 1
ATOM 2249 C CA . GLU A 1 289 ? 3.947 6.076 29.706 1.00 98.38 289 GLU A CA 1
ATOM 2250 C C . GLU A 1 289 ? 2.854 6.961 29.089 1.00 98.38 289 GLU A C 1
ATOM 2252 O O . GLU A 1 289 ? 2.685 8.112 29.495 1.00 98.38 289 GLU A O 1
ATOM 2257 N N . ILE A 1 290 ? 2.036 6.408 28.183 1.00 98.38 290 ILE A N 1
ATOM 2258 C CA . ILE A 1 290 ? 0.888 7.121 27.591 1.00 98.38 290 ILE A CA 1
ATOM 2259 C C . ILE A 1 290 ? -0.135 7.496 28.677 1.00 98.38 290 ILE A C 1
ATOM 2261 O O . ILE A 1 290 ? -0.658 8.615 28.698 1.00 98.38 290 ILE A O 1
ATOM 2265 N N . ALA A 1 291 ? -0.413 6.581 29.609 1.00 97.81 291 ALA A N 1
ATOM 2266 C CA . ALA A 1 291 ? -1.293 6.842 30.742 1.00 97.81 291 ALA A CA 1
ATOM 2267 C C . ALA A 1 291 ? -0.716 7.924 31.673 1.00 97.81 291 ALA A C 1
ATOM 2269 O O . ALA A 1 291 ? -1.470 8.773 32.157 1.00 97.81 291 ALA A O 1
ATOM 2270 N N . GLY A 1 292 ? 0.608 7.942 31.862 1.00 97.31 292 GLY A N 1
ATOM 2271 C CA . GLY A 1 292 ? 1.350 8.957 32.613 1.00 97.31 292 GLY A CA 1
ATOM 2272 C C . GLY A 1 292 ? 1.178 10.383 32.075 1.00 97.31 292 GLY A C 1
ATOM 2273 O O . GLY A 1 292 ? 1.147 11.326 32.864 1.00 97.31 292 GLY A O 1
ATOM 2274 N N . CYS A 1 293 ? 0.933 10.547 30.770 1.00 96.31 293 CYS A N 1
ATOM 2275 C CA . CYS A 1 293 ? 0.545 11.823 30.143 1.00 96.31 293 CYS A CA 1
ATOM 2276 C C . CYS A 1 293 ? -0.928 12.222 30.399 1.00 96.31 293 CYS A C 1
ATOM 2278 O O . CYS A 1 293 ? -1.469 13.122 29.750 1.00 96.31 293 CYS A O 1
ATOM 2280 N N . GLY A 1 294 ? -1.623 11.537 31.312 1.00 94.94 294 GLY A N 1
ATOM 2281 C CA . GLY A 1 294 ? -3.034 11.774 31.616 1.00 94.94 294 GLY A CA 1
ATOM 2282 C C . GLY A 1 294 ? -3.992 11.228 30.555 1.00 94.94 294 GLY A C 1
ATOM 2283 O O . GLY A 1 294 ? -5.130 11.692 30.475 1.00 94.94 294 GLY A O 1
ATOM 2284 N N . GLN A 1 295 ? -3.553 10.261 29.737 1.00 96.88 295 GLN A N 1
ATOM 2285 C CA . GLN A 1 295 ? -4.351 9.657 28.661 1.00 96.88 295 GLN A CA 1
ATOM 2286 C C . GLN A 1 295 ? -4.580 8.140 28.855 1.00 96.88 295 GLN A C 1
ATOM 2288 O O . GLN A 1 295 ? -4.270 7.354 27.959 1.00 96.88 295 GLN A O 1
ATOM 2293 N N . PRO A 1 296 ? -5.160 7.683 29.986 1.00 96.69 296 PRO A N 1
ATOM 2294 C CA . PRO A 1 296 ? -5.303 6.251 30.281 1.00 96.69 296 PRO A CA 1
ATOM 2295 C C . PRO A 1 296 ? -6.196 5.495 29.283 1.00 96.69 296 PRO A C 1
ATOM 2297 O O . PRO A 1 296 ? -5.933 4.337 28.979 1.00 96.69 296 PRO A O 1
ATOM 2300 N N . ILE A 1 297 ? -7.227 6.139 28.724 1.00 96.06 297 ILE A N 1
ATOM 2301 C CA . ILE A 1 297 ? -8.087 5.498 27.712 1.00 96.06 297 ILE A CA 1
ATOM 2302 C C . ILE A 1 297 ? -7.357 5.370 26.368 1.00 96.06 297 ILE A C 1
ATOM 2304 O O . ILE A 1 297 ? -7.488 4.354 25.694 1.00 96.06 297 ILE A O 1
ATOM 2308 N N . VAL A 1 298 ? -6.531 6.358 25.999 1.00 97.44 298 VAL A N 1
ATOM 2309 C CA . VAL A 1 298 ? -5.698 6.275 24.785 1.00 97.44 298 VAL A CA 1
ATOM 2310 C C . VAL A 1 298 ? -4.645 5.179 24.935 1.00 97.44 298 VAL A C 1
ATOM 2312 O O . VAL A 1 298 ? -4.418 4.434 23.986 1.00 97.44 298 VAL A O 1
ATOM 2315 N N . ALA A 1 299 ? -4.051 5.033 26.124 1.00 98.00 299 ALA A N 1
ATOM 2316 C CA . ALA A 1 299 ? -3.126 3.945 26.431 1.00 98.00 299 ALA A CA 1
ATOM 2317 C C . ALA A 1 299 ? -3.762 2.565 26.201 1.00 98.00 299 ALA A C 1
ATOM 2319 O O . ALA A 1 299 ? -3.172 1.716 25.530 1.00 98.00 299 ALA A O 1
ATOM 2320 N N . GLU A 1 300 ? -4.991 2.361 26.687 1.00 97.44 300 GLU A N 1
ATOM 2321 C CA . GLU A 1 300 ? -5.746 1.132 26.427 1.00 97.44 300 GLU A CA 1
ATOM 2322 C C . GLU A 1 300 ? -6.074 0.966 24.935 1.00 97.44 300 GLU A C 1
ATOM 2324 O O . GLU A 1 300 ? -5.945 -0.134 24.401 1.00 97.44 300 GLU A O 1
ATOM 2329 N N . GLY A 1 301 ? -6.419 2.050 24.233 1.00 97.06 301 GLY A N 1
ATOM 2330 C CA . GLY A 1 301 ? -6.642 2.033 22.785 1.00 97.06 301 GLY A CA 1
ATOM 2331 C C . GLY A 1 301 ? -5.411 1.569 21.998 1.00 97.06 301 GLY A C 1
ATOM 2332 O O . GLY A 1 301 ? -5.522 0.692 21.141 1.00 97.06 301 GLY A O 1
ATOM 2333 N N . VAL A 1 302 ? -4.224 2.091 22.329 1.00 97.94 302 VAL A N 1
ATOM 2334 C CA . VAL A 1 302 ? -2.947 1.665 21.726 1.00 97.94 302 VAL A CA 1
ATOM 2335 C C . VAL A 1 302 ? -2.642 0.205 22.070 1.00 97.94 302 VAL A C 1
ATOM 2337 O O . VAL A 1 302 ? -2.270 -0.566 21.185 1.00 97.94 302 VAL A O 1
ATOM 2340 N N . ARG A 1 303 ? -2.855 -0.218 23.324 1.00 97.75 303 ARG A N 1
ATOM 2341 C CA . ARG A 1 303 ? -2.664 -1.617 23.741 1.00 97.75 303 ARG A CA 1
ATOM 2342 C C . ARG A 1 303 ? -3.568 -2.574 22.953 1.00 97.75 303 ARG A C 1
ATOM 2344 O O . ARG A 1 303 ? -3.092 -3.608 22.486 1.00 97.75 303 ARG A O 1
ATOM 2351 N N . ARG A 1 304 ? -4.854 -2.239 22.795 1.00 96.81 304 ARG A N 1
ATOM 2352 C CA . ARG A 1 304 ? -5.828 -3.025 22.016 1.00 96.81 304 ARG A CA 1
ATOM 2353 C C . ARG A 1 304 ? -5.433 -3.117 20.549 1.00 96.81 304 ARG A C 1
ATOM 2355 O O . ARG A 1 304 ? -5.407 -4.219 20.010 1.00 96.81 304 ARG A O 1
ATOM 2362 N N . MET A 1 305 ? -5.062 -1.990 19.939 1.00 96.94 305 MET A N 1
ATOM 2363 C CA . MET A 1 305 ? -4.579 -1.939 18.557 1.00 96.94 305 MET A CA 1
ATOM 2364 C C . MET A 1 305 ? -3.382 -2.876 18.349 1.00 96.94 305 MET A C 1
ATOM 2366 O O . MET A 1 305 ? -3.440 -3.732 17.471 1.00 96.94 305 MET A O 1
ATOM 2370 N N . ARG A 1 306 ? -2.344 -2.785 19.197 1.00 96.50 306 ARG A N 1
ATOM 2371 C CA . ARG A 1 306 ? -1.157 -3.663 19.125 1.00 96.50 306 ARG A CA 1
ATOM 2372 C C . ARG A 1 306 ? -1.496 -5.146 19.289 1.00 96.50 306 ARG A C 1
ATOM 2374 O O . ARG A 1 306 ? -0.817 -5.997 18.733 1.00 96.50 306 ARG A O 1
ATOM 2381 N N . ALA A 1 307 ? -2.537 -5.458 20.057 1.00 96.12 307 ALA A N 1
ATOM 2382 C CA . ALA A 1 307 ? -3.012 -6.823 20.268 1.00 96.12 307 ALA A CA 1
ATOM 2383 C C . ALA A 1 307 ? -3.993 -7.314 19.182 1.00 96.12 307 ALA A C 1
ATOM 2385 O O . ALA A 1 307 ? -4.539 -8.407 19.326 1.00 96.12 307 ALA A O 1
ATOM 2386 N N . GLY A 1 308 ? -4.286 -6.510 18.150 1.00 94.75 308 GLY A N 1
ATOM 2387 C CA . GLY A 1 308 ? -5.304 -6.826 17.138 1.00 94.75 308 GLY A CA 1
ATOM 2388 C C . GLY A 1 308 ? -6.737 -6.876 17.691 1.00 94.75 308 GLY A C 1
ATOM 2389 O O . GLY A 1 308 ? -7.635 -7.427 17.060 1.00 94.75 308 GLY A O 1
ATOM 2390 N N . GLN A 1 309 ? -6.973 -6.322 18.883 1.00 95.62 309 GLN A N 1
ATOM 2391 C CA . GLN A 1 309 ? -8.272 -6.309 19.560 1.00 95.62 309 GLN A CA 1
ATOM 2392 C C . GLN A 1 309 ? -9.108 -5.125 19.065 1.00 95.62 309 GLN A C 1
ATOM 2394 O O . GLN A 1 309 ? -9.323 -4.152 19.787 1.00 95.62 309 GLN A O 1
ATOM 2399 N N . VAL A 1 310 ? -9.544 -5.196 17.808 1.00 94.94 310 VAL A N 1
ATOM 2400 C CA . VAL A 1 310 ? -10.290 -4.128 17.132 1.00 94.94 310 VAL A CA 1
ATOM 2401 C C . VAL A 1 310 ? -11.635 -4.629 16.615 1.00 94.94 310 VAL A C 1
ATOM 2403 O O . VAL A 1 310 ? -11.801 -5.795 16.259 1.00 94.94 310 VAL A O 1
ATOM 2406 N N . HIS A 1 311 ? -12.611 -3.729 16.557 1.00 93.25 311 HIS A N 1
ATOM 2407 C CA . HIS A 1 311 ? -13.887 -3.956 15.894 1.00 93.25 311 HIS A CA 1
ATOM 2408 C C . HIS A 1 311 ? -13.792 -3.506 14.441 1.00 93.25 311 HIS A C 1
ATOM 2410 O O . HIS A 1 311 ? -13.391 -2.374 14.167 1.00 93.25 311 HIS A O 1
ATOM 2416 N N . ILE A 1 312 ? -14.185 -4.391 13.527 1.00 94.25 312 ILE A N 1
ATOM 2417 C CA . ILE A 1 312 ? -14.084 -4.168 12.088 1.00 94.25 312 ILE A CA 1
ATOM 2418 C C . ILE A 1 312 ? -15.475 -4.237 11.460 1.00 94.25 312 ILE A C 1
ATOM 2420 O O . ILE A 1 312 ? -16.128 -5.281 11.468 1.00 94.25 312 ILE A O 1
ATOM 2424 N N . GLU A 1 313 ? -15.912 -3.120 10.886 1.00 95.06 313 GLU A N 1
ATOM 2425 C CA . GLU A 1 313 ? -17.048 -3.048 9.967 1.00 95.06 313 GLU A CA 1
ATOM 2426 C C . GLU A 1 313 ? -16.484 -2.875 8.548 1.00 95.06 313 GLU A C 1
ATOM 2428 O O . GLU A 1 313 ? -16.016 -1.783 8.230 1.00 95.06 313 GLU A O 1
ATOM 2433 N N . PRO A 1 314 ? -16.475 -3.906 7.686 1.00 97.06 314 PRO A N 1
ATOM 2434 C CA . PRO A 1 314 ? -15.822 -3.812 6.384 1.00 97.06 314 PRO A CA 1
ATOM 2435 C C . PRO A 1 314 ? -16.577 -2.889 5.421 1.00 97.06 314 PRO A C 1
ATOM 2437 O O . PRO A 1 314 ? -17.810 -2.869 5.379 1.00 97.06 314 PRO A O 1
ATOM 2440 N N . GLY A 1 315 ? -15.820 -2.151 4.612 1.00 97.44 315 GLY A N 1
ATOM 2441 C CA . GLY A 1 315 ? -16.340 -1.297 3.553 1.00 97.44 315 GLY A CA 1
ATOM 2442 C C . GLY A 1 315 ? -16.784 -2.084 2.322 1.00 97.44 315 GLY A C 1
ATOM 2443 O O . GLY A 1 315 ? -16.239 -3.142 1.990 1.00 97.44 315 GLY A O 1
ATOM 2444 N N . PHE A 1 316 ? -17.788 -1.555 1.626 1.00 97.56 316 PHE A N 1
ATOM 2445 C CA . PHE A 1 316 ? -18.401 -2.176 0.453 1.00 97.56 316 PHE A CA 1
ATOM 2446 C C . PHE A 1 316 ? -19.135 -1.135 -0.402 1.00 97.56 316 PHE A C 1
ATOM 2448 O O . PHE A 1 316 ? -19.620 -0.123 0.101 1.00 97.56 316 PHE A O 1
ATOM 2455 N N . ASP A 1 317 ? -19.235 -1.394 -1.711 1.00 95.75 317 ASP A N 1
ATOM 2456 C CA . ASP A 1 317 ? -20.036 -0.608 -2.669 1.00 95.75 317 ASP A CA 1
ATOM 2457 C C . ASP A 1 317 ? -19.907 0.931 -2.517 1.00 95.75 317 ASP A C 1
ATOM 2459 O O . ASP A 1 317 ? -20.878 1.694 -2.578 1.00 95.75 317 ASP A O 1
ATOM 2463 N N . GLY A 1 318 ? -18.673 1.401 -2.296 1.00 94.50 318 GLY A N 1
ATOM 2464 C CA . GLY A 1 318 ? -18.330 2.821 -2.210 1.00 94.50 318 GLY A CA 1
ATOM 2465 C C . GLY A 1 318 ? -18.396 3.430 -0.802 1.00 94.50 318 GLY A C 1
ATOM 2466 O O . GLY A 1 318 ? -18.023 4.599 -0.647 1.00 94.50 318 GLY A O 1
ATOM 2467 N N . GLU A 1 319 ? -18.835 2.680 0.211 1.00 95.75 319 GLU A N 1
ATOM 2468 C CA . GLU A 1 319 ? -18.792 3.076 1.624 1.00 95.75 319 GLU A CA 1
ATOM 2469 C C . GLU A 1 319 ? -17.513 2.575 2.288 1.00 95.75 319 GLU A C 1
ATOM 2471 O O . GLU A 1 319 ? -17.185 1.396 2.192 1.00 95.75 319 GLU A O 1
ATOM 2476 N N . PHE A 1 320 ? -16.788 3.478 2.957 1.00 95.69 320 PHE A N 1
ATOM 2477 C CA . PHE A 1 320 ? -15.641 3.094 3.779 1.00 95.69 320 PHE A CA 1
ATOM 2478 C C . PHE A 1 320 ? -16.096 2.208 4.937 1.00 95.69 320 PHE A C 1
ATOM 2480 O O . PHE A 1 320 ? -17.162 2.437 5.518 1.00 95.69 320 PHE A O 1
ATOM 2487 N N . GLY A 1 321 ? -15.253 1.238 5.272 1.00 95.12 321 GLY A N 1
ATOM 2488 C CA . GLY A 1 321 ? -15.373 0.494 6.510 1.00 95.12 321 GLY A CA 1
ATOM 2489 C C . GLY A 1 321 ? -15.016 1.355 7.717 1.00 95.12 321 GLY A C 1
ATOM 2490 O O . GLY A 1 321 ? -14.696 2.541 7.597 1.00 95.12 321 GLY A O 1
ATOM 2491 N N . LYS A 1 322 ? -15.090 0.757 8.899 1.00 92.62 322 LYS A N 1
ATOM 2492 C CA . LYS A 1 322 ? -14.699 1.388 10.157 1.00 92.62 322 LYS A CA 1
ATOM 2493 C C . LYS A 1 322 ? -13.889 0.411 10.980 1.00 92.62 322 LYS A C 1
ATOM 2495 O O . LYS A 1 322 ? -14.322 -0.720 11.194 1.00 92.62 322 LYS A O 1
ATOM 2500 N N . ILE A 1 323 ? -12.762 0.895 11.480 1.00 93.31 323 ILE A N 1
ATOM 2501 C CA . ILE A 1 323 ? -11.918 0.191 12.438 1.00 93.31 323 ILE A CA 1
ATOM 2502 C C . ILE A 1 323 ? -11.981 0.965 13.748 1.00 93.31 323 ILE A C 1
ATOM 2504 O O . ILE A 1 323 ? -11.731 2.171 13.774 1.00 93.31 323 ILE A O 1
ATOM 2508 N N . GLN A 1 324 ? -12.370 0.299 14.831 1.00 90.75 324 GLN A N 1
ATOM 2509 C CA . GLN A 1 324 ? -12.544 0.941 16.133 1.00 90.75 324 GLN A CA 1
ATOM 2510 C C . GLN A 1 324 ? -11.857 0.124 17.223 1.00 90.75 324 GLN A C 1
ATOM 2512 O O . GLN A 1 324 ? -12.034 -1.088 17.303 1.00 90.75 324 GLN A O 1
ATOM 2517 N N . VAL A 1 325 ? -11.096 0.790 18.092 1.00 93.94 325 VAL A N 1
ATOM 2518 C CA . VAL A 1 325 ? -10.464 0.151 19.266 1.00 93.94 325 VAL A CA 1
ATOM 2519 C C . VAL A 1 325 ? -11.433 0.020 20.450 1.00 93.94 325 VAL A C 1
ATOM 2521 O O . VAL A 1 325 ? -11.203 -0.774 21.362 1.00 93.94 325 VAL A O 1
ATOM 2524 N N . PHE A 1 326 ? -12.538 0.769 20.421 1.00 91.31 326 PHE A N 1
ATOM 2525 C CA . PHE A 1 326 ? -13.622 0.703 21.401 1.00 91.31 326 PHE A CA 1
ATOM 2526 C C . PHE A 1 326 ? -14.970 0.574 20.700 1.00 91.31 326 PHE A C 1
ATOM 2528 O O . PHE A 1 326 ? -15.207 1.211 19.670 1.00 91.31 326 PHE A O 1
ATOM 2535 N N . SER A 1 327 ? -15.864 -0.214 21.287 1.00 81.44 327 SER A N 1
ATOM 2536 C CA . SER A 1 327 ? -17.273 -0.242 20.897 1.00 81.44 327 SER A CA 1
ATOM 2537 C C . SER A 1 327 ? -17.999 1.032 21.351 1.00 81.44 327 SER A C 1
ATOM 2539 O O . SER A 1 327 ? -17.558 1.751 22.253 1.00 81.44 327 SER A O 1
ATOM 2541 N N . LYS A 1 328 ? -19.149 1.329 20.737 1.00 74.88 328 LYS A N 1
ATOM 2542 C CA . LYS A 1 328 ? -19.973 2.480 21.148 1.00 74.88 328 LYS A CA 1
ATOM 2543 C C . LYS A 1 328 ? -20.527 2.299 22.556 1.00 74.88 328 LYS A C 1
ATOM 2545 O O . LYS A 1 328 ? -20.676 3.277 23.284 1.00 74.88 328 LYS A O 1
ATOM 2550 N N . GLU A 1 329 ? -20.829 1.059 22.918 1.00 76.06 329 GLU A N 1
ATOM 2551 C CA . GLU A 1 329 ? -21.356 0.666 24.215 1.00 76.06 329 GLU A CA 1
ATOM 2552 C C . GLU A 1 329 ? -20.334 0.956 25.320 1.00 76.06 329 GLU A C 1
ATOM 2554 O O . GLU A 1 329 ? -20.693 1.576 26.319 1.00 76.06 329 GLU A O 1
ATOM 2559 N N . GLU A 1 330 ? -19.060 0.608 25.107 1.00 78.94 330 GLU A N 1
ATOM 2560 C CA . GLU A 1 330 ? -17.968 0.889 26.053 1.00 78.94 330 GLU A CA 1
ATOM 2561 C C . GLU A 1 330 ? -17.738 2.390 26.274 1.00 78.94 330 GLU A C 1
ATOM 2563 O O . GLU A 1 330 ? -17.434 2.798 27.387 1.00 78.94 330 GLU A O 1
ATOM 2568 N N . LEU A 1 331 ? -17.916 3.227 25.246 1.00 71.12 331 LEU A N 1
ATOM 2569 C CA . LEU A 1 331 ? -17.737 4.686 25.356 1.00 71.12 331 LEU A CA 1
ATOM 2570 C C . LEU A 1 331 ? -18.926 5.410 26.005 1.00 71.12 331 LEU A C 1
ATOM 2572 O O . LEU A 1 331 ? -18.839 6.604 26.292 1.00 71.12 331 LEU A O 1
ATOM 2576 N N . SER A 1 332 ? -20.055 4.718 26.166 1.00 65.75 332 SER A N 1
ATOM 2577 C CA . SER A 1 332 ? -21.280 5.267 26.758 1.00 65.75 332 SER A CA 1
ATOM 2578 C C . SER A 1 332 ? -21.408 5.017 28.266 1.00 65.75 332 SER A C 1
ATOM 2580 O O . SER A 1 332 ? -22.367 5.501 28.872 1.00 65.75 332 SER A O 1
ATOM 2582 N N . GLN A 1 333 ? -20.462 4.270 28.845 1.00 53.06 333 GLN A N 1
ATOM 2583 C CA . GLN A 1 333 ? -20.356 3.946 30.273 1.00 53.06 333 GLN A CA 1
ATOM 2584 C C . GLN A 1 333 ? -19.358 4.868 30.978 1.00 53.06 333 GLN A C 1
ATOM 2586 O O . GLN A 1 333 ? -19.623 5.191 32.158 1.00 53.06 333 GLN A O 1
#

Sequence (333 aa):
LSVEISSIYKKNDRTRKVHNVVILPDFAAADELNRRLGAIGNLKSDGRPILGLDSKDLLEICLEVRDDVLFIPAHIWTPHFAVLGSSSGFDSLEECFEELLPHIPAVETGLSSDPPMNRRLSALDRFAVVSNSDAHSPRKLAREATCFDSELSYPGILSALRERDPERFTGTIEFYPEEGKYHYDGHRKCGVCWQPKQTLAAAGLCPECGRKLTVGVRHRVEKLADRPEGAEEESERRPGFEYLIPLAEVISSSVGVGPTSKKVQTIYHTLLADLGPELDVLRTVTPDEIAGCGQPIVAEGVRRMRAGQVHIEPGFDGEFGKIQVFSKEELSQ

Radius of gyration: 21.27 Å; chains: 1; bounding box: 56×42×59 Å